Protein AF-A0A2Z2MGZ1-F1 (afdb_monomer_lite)

Sequence (202 aa):
MIEDWAEELGINPPCYITKATGKAVLEAEGKAGYGLFLRWRVKNDGNSWSDLKRIDKRKETPVSAGSVRIAVYTIPISSGSWEIEAGELLENPYWFNSTGGGRFVSAWFNGTCACKPEEIVETTLKKIKSAGFKEKEHGEILETEALKPIYSAFFVRDNQYLYIEFVEVKSMNLMRVLMIMGDEETVKAYAEAFTAGSIGEG

Organism: NCBI:txid54077

Foldseek 3Di:
DFDPVCVVLVLDFPAFQDKQKDKDFFPAKDWFKDFFFWFFDDPDDDDDDPDGDGDGFIDIFIFGGFMKIKMKTKHFQAWGKIWGFDFPSRPDPPVRPDDPDGHTDTDITTGGDPDHLVRRVVVSVVSCVVSVWDWDAWDDADDDPFKAWDGWTWTDDPQKIKTWTWIDGPPHSMIMIMIMIGGDRRSVRVCCRYGPRVRDDD

pLDDT: mean 74.17, std 20.18, range [30.3, 98.12]

Radius of gyration: 16.45 Å; chains: 1; bounding box: 45×35×44 Å

Secondary structure (DSSP, 8-state):
----HHHHTT-PPTT-SEEEEEEEEESS-EEE--B--EEEE---TT--S--------B--EEE-SEEEEEEEEEEESSSEEEEEEEEGGGT-GGGGGT-S-PPEEEEEEEE---S-HHHHHHHHHHHHHHTT-EEEEEPP----SSEEEEEEEEEEETTEEEEEEEEEETTTTEEEEEEEEE-HHHHHHHHHHHSGGGS---

Structure (mmCIF, N/CA/C/O backbone):
data_AF-A0A2Z2MGZ1-F1
#
_entry.id   AF-A0A2Z2MGZ1-F1
#
loop_
_atom_site.group_PDB
_atom_site.id
_atom_site.type_symbol
_atom_site.label_atom_id
_atom_site.label_alt_id
_atom_site.label_comp_id
_atom_site.label_asym_id
_atom_site.label_entity_id
_atom_site.label_seq_id
_atom_site.pdbx_PDB_ins_code
_atom_site.Cartn_x
_atom_site.Cartn_y
_atom_site.Cartn_z
_atom_site.occupancy
_atom_site.B_iso_or_equiv
_atom_site.auth_seq_id
_atom_site.auth_comp_id
_atom_site.auth_asym_id
_atom_site.auth_atom_id
_atom_site.pdbx_PDB_model_num
ATOM 1 N N . MET A 1 1 ? -8.040 -15.875 7.333 1.00 51.72 1 MET A N 1
ATOM 2 C CA . MET A 1 1 ? -8.970 -15.723 6.206 1.00 51.72 1 MET A CA 1
ATOM 3 C C . MET A 1 1 ? -8.391 -14.742 5.194 1.00 51.72 1 MET A C 1
ATOM 5 O O . MET A 1 1 ? -8.059 -13.629 5.590 1.00 51.72 1 MET A O 1
ATOM 9 N N . ILE A 1 2 ? -8.212 -15.166 3.940 1.00 62.75 2 ILE A N 1
ATOM 10 C CA . ILE A 1 2 ? -7.964 -14.243 2.820 1.00 62.75 2 ILE A CA 1
ATOM 11 C C . ILE A 1 2 ? -9.244 -13.413 2.652 1.00 62.75 2 ILE A C 1
ATOM 13 O O . ILE A 1 2 ? -10.332 -13.985 2.614 1.00 62.75 2 ILE A O 1
ATOM 17 N N . GLU A 1 3 ? -9.125 -12.088 2.616 1.00 71.94 3 GLU A N 1
ATOM 18 C CA . GLU A 1 3 ? -10.252 -11.170 2.410 1.00 71.94 3 GLU A CA 1
ATOM 19 C C . GLU A 1 3 ? -9.860 -10.192 1.300 1.00 71.94 3 GLU A C 1
ATOM 21 O O . GLU A 1 3 ? -9.002 -9.342 1.519 1.00 71.94 3 GLU A O 1
ATOM 26 N N . ASP A 1 4 ? -10.488 -10.261 0.125 1.00 83.44 4 ASP A N 1
ATOM 27 C CA . ASP A 1 4 ? -10.215 -9.358 -1.009 1.00 83.44 4 ASP A CA 1
ATOM 28 C C . ASP A 1 4 ? -10.915 -7.990 -0.859 1.00 83.44 4 ASP A C 1
ATOM 30 O O . ASP A 1 4 ? -11.389 -7.374 -1.812 1.00 83.44 4 ASP A O 1
ATOM 34 N N . TRP A 1 5 ? -10.933 -7.470 0.368 1.00 90.44 5 TRP A N 1
ATOM 35 C CA . TRP A 1 5 ? -11.678 -6.279 0.780 1.00 90.44 5 TRP A CA 1
ATOM 36 C C . TRP A 1 5 ? -11.357 -5.033 -0.063 1.00 90.44 5 TRP A C 1
ATOM 38 O O . TRP A 1 5 ? -12.228 -4.211 -0.331 1.00 90.44 5 TRP A O 1
ATOM 48 N N . ALA A 1 6 ? -10.105 -4.871 -0.497 1.00 92.31 6 ALA A N 1
ATOM 49 C CA . ALA A 1 6 ? -9.690 -3.726 -1.304 1.00 92.31 6 ALA A CA 1
ATOM 50 C C . ALA A 1 6 ? -10.193 -3.822 -2.759 1.00 92.31 6 ALA A C 1
ATOM 52 O O . ALA A 1 6 ? -10.447 -2.793 -3.386 1.00 92.31 6 ALA A O 1
ATOM 53 N N . GLU A 1 7 ? -10.379 -5.033 -3.292 1.00 91.75 7 GLU A N 1
ATOM 54 C CA . GLU A 1 7 ? -11.026 -5.250 -4.592 1.00 91.75 7 GLU A CA 1
ATOM 55 C C . GLU A 1 7 ? -12.545 -5.081 -4.481 1.00 91.75 7 GLU A C 1
ATOM 57 O O . GLU A 1 7 ? -13.137 -4.411 -5.323 1.00 91.75 7 GLU A O 1
ATOM 62 N N . GLU A 1 8 ? -13.163 -5.587 -3.409 1.00 93.88 8 GLU A N 1
ATOM 63 C CA . GLU A 1 8 ? -14.596 -5.404 -3.121 1.00 93.88 8 GLU A CA 1
ATOM 64 C C . GLU A 1 8 ? -14.982 -3.922 -2.996 1.00 93.88 8 GLU A C 1
ATOM 66 O O . GLU A 1 8 ? -16.047 -3.505 -3.449 1.00 93.88 8 GLU A O 1
ATOM 71 N N . LEU A 1 9 ? -14.096 -3.103 -2.421 1.00 94.69 9 LEU A N 1
ATOM 72 C CA . LEU A 1 9 ? -14.255 -1.648 -2.350 1.00 94.69 9 LEU A CA 1
ATOM 73 C C . LEU A 1 9 ? -13.880 -0.923 -3.654 1.00 94.69 9 LEU A C 1
ATOM 75 O O . LEU A 1 9 ? -14.072 0.288 -3.748 1.00 94.69 9 LEU A O 1
ATOM 79 N N . GLY A 1 10 ? -13.324 -1.628 -4.642 1.00 96.00 10 GLY A N 1
ATOM 80 C CA . GLY A 1 10 ? -12.886 -1.054 -5.914 1.00 96.00 10 GLY A CA 1
ATOM 81 C C . GLY A 1 10 ? -11.672 -0.127 -5.803 1.00 96.00 10 GLY A C 1
ATOM 82 O O . GLY A 1 10 ? -11.483 0.722 -6.673 1.00 96.00 10 GLY A O 1
ATOM 83 N N . ILE A 1 11 ? -10.855 -0.264 -4.751 1.00 96.81 11 ILE A N 1
ATOM 84 C CA . ILE A 1 11 ? -9.713 0.620 -4.449 1.00 96.81 11 ILE A CA 1
ATOM 85 C C . ILE A 1 11 ? -8.346 0.005 -4.768 1.00 96.81 11 ILE A C 1
ATOM 87 O O . ILE A 1 11 ? -7.323 0.639 -4.524 1.00 96.81 11 ILE A O 1
ATOM 91 N N . ASN A 1 12 ? -8.303 -1.204 -5.328 1.00 94.81 12 ASN A N 1
ATOM 92 C CA . ASN A 1 12 ? -7.060 -1.853 -5.736 1.00 94.81 12 ASN A CA 1
ATOM 93 C C . ASN A 1 12 ? -6.277 -1.005 -6.766 1.00 94.81 12 ASN A C 1
ATOM 95 O O . ASN A 1 12 ? -6.875 -0.398 -7.670 1.00 94.81 12 ASN A O 1
ATOM 99 N N . PRO A 1 13 ? -4.939 -0.955 -6.675 1.00 94.44 13 PRO A N 1
ATOM 100 C CA . PRO A 1 13 ? -4.139 -0.192 -7.622 1.00 94.44 13 PRO A CA 1
ATOM 101 C C . PRO A 1 13 ? -4.123 -0.868 -9.009 1.00 94.44 13 PRO A C 1
ATOM 103 O O . PRO A 1 13 ? -4.416 -2.058 -9.122 1.00 94.44 13 PRO A O 1
ATOM 106 N N . PRO A 1 14 ? -3.820 -0.140 -10.097 1.00 92.81 14 PRO A N 1
ATOM 107 C CA . PRO A 1 14 ? -3.670 -0.740 -11.424 1.00 92.81 14 PRO A CA 1
ATOM 108 C C . PRO A 1 14 ? -2.385 -1.584 -11.539 1.00 92.81 14 PRO A C 1
ATOM 110 O O . PRO A 1 14 ? -1.448 -1.411 -10.764 1.00 92.81 14 PRO A O 1
ATOM 113 N N . CYS A 1 15 ? -2.322 -2.461 -12.549 1.00 89.38 15 CYS A N 1
ATOM 114 C CA . CYS A 1 15 ? -1.112 -3.192 -12.971 1.00 89.38 15 CYS A CA 1
ATOM 115 C C . CYS A 1 15 ? -0.419 -4.098 -11.929 1.00 89.38 15 CYS A C 1
ATOM 117 O O . CYS A 1 15 ? 0.706 -4.530 -12.181 1.00 89.38 15 CYS A O 1
ATOM 119 N N . TYR A 1 16 ? -1.013 -4.382 -10.767 1.00 87.69 16 TYR A N 1
ATOM 120 C CA . TYR A 1 16 ? -0.336 -5.212 -9.767 1.00 87.69 16 TYR A CA 1
ATOM 121 C C . TYR A 1 16 ? -0.032 -6.616 -10.311 1.00 87.69 16 TYR A C 1
ATOM 123 O O . TYR A 1 16 ? -0.863 -7.242 -10.964 1.00 87.69 16 TYR A O 1
ATOM 131 N N . ILE A 1 17 ? 1.177 -7.103 -10.030 1.00 79.69 17 ILE A N 1
ATOM 132 C CA . ILE A 1 17 ? 1.633 -8.458 -10.387 1.00 79.69 17 ILE A CA 1
ATOM 133 C C . ILE A 1 17 ? 1.519 -9.423 -9.209 1.00 79.69 17 ILE A C 1
ATOM 135 O O . ILE A 1 17 ? 1.446 -10.632 -9.406 1.00 79.69 17 ILE A O 1
ATOM 139 N N . THR A 1 18 ? 1.474 -8.889 -7.987 1.00 78.12 18 THR A N 1
ATOM 140 C CA . THR A 1 18 ? 1.174 -9.649 -6.775 1.00 78.12 18 THR A CA 1
ATOM 141 C C . THR A 1 18 ? 0.222 -8.865 -5.887 1.00 78.12 18 THR A C 1
ATOM 143 O O . THR A 1 18 ? 0.256 -7.630 -5.849 1.00 78.12 18 THR A O 1
ATOM 146 N N . LYS A 1 19 ? -0.625 -9.605 -5.170 1.00 81.31 19 LYS A N 1
ATOM 147 C CA . LYS A 1 19 ? -1.471 -9.101 -4.091 1.00 81.31 19 LYS A CA 1
ATOM 148 C C . LYS A 1 19 ? -1.390 -10.053 -2.908 1.00 81.31 19 LYS A C 1
ATOM 150 O O . LYS A 1 19 ? -1.397 -11.259 -3.115 1.00 81.31 19 LYS A O 1
ATOM 155 N N . ALA A 1 20 ? -1.348 -9.515 -1.700 1.00 76.38 20 ALA A N 1
ATOM 156 C CA . ALA A 1 20 ? -1.524 -10.258 -0.461 1.00 76.38 20 ALA A CA 1
ATOM 157 C C . ALA A 1 20 ? -2.556 -9.524 0.387 1.00 76.38 20 ALA A C 1
ATOM 159 O O . ALA A 1 20 ? -2.365 -8.348 0.694 1.00 76.38 20 ALA A O 1
ATOM 160 N N . THR A 1 21 ? -3.650 -10.192 0.737 1.00 78.94 21 THR A N 1
ATOM 161 C CA . THR A 1 21 ? -4.766 -9.594 1.470 1.00 78.94 21 THR A CA 1
ATOM 162 C C . THR A 1 21 ? -5.143 -10.471 2.656 1.00 78.94 21 THR A C 1
ATOM 164 O O . THR A 1 21 ? -5.050 -11.698 2.610 1.00 78.94 21 THR A O 1
ATOM 167 N N . GLY A 1 22 ? -5.562 -9.859 3.757 1.00 75.44 22 GLY A N 1
ATOM 168 C CA . GLY A 1 22 ? -5.972 -10.625 4.923 1.00 75.44 22 GLY A CA 1
ATOM 169 C C . GLY A 1 22 ? -6.479 -9.770 6.065 1.00 75.44 22 GLY A C 1
ATOM 170 O O . GLY A 1 22 ? -6.350 -8.546 6.066 1.00 75.44 22 GLY A O 1
ATOM 171 N N . LYS A 1 23 ? -7.046 -10.450 7.056 1.00 80.69 23 LYS A N 1
ATOM 172 C CA . LYS A 1 23 ? -7.509 -9.852 8.304 1.00 80.69 23 LYS A CA 1
ATOM 173 C C . LYS A 1 23 ? -6.649 -10.332 9.465 1.00 80.69 23 LYS A C 1
ATOM 175 O O . LYS A 1 23 ? -6.548 -11.537 9.694 1.00 80.69 23 LYS A O 1
ATOM 180 N N . ALA A 1 24 ? -6.073 -9.389 10.198 1.00 73.75 24 ALA A N 1
ATOM 181 C CA . ALA A 1 24 ? -5.428 -9.631 11.477 1.00 73.75 24 ALA A CA 1
ATOM 182 C C . ALA A 1 24 ? -6.394 -9.264 12.611 1.00 73.75 24 ALA A C 1
ATOM 184 O O . ALA A 1 24 ? -7.140 -8.282 12.526 1.00 73.75 24 ALA A O 1
ATOM 185 N N . VAL A 1 25 ? -6.396 -10.082 13.662 1.00 77.56 25 VAL A N 1
ATOM 186 C CA . VAL A 1 25 ? -7.144 -9.840 14.898 1.00 77.56 25 VAL A CA 1
ATOM 187 C C . VAL A 1 25 ? -6.204 -10.122 16.059 1.00 77.56 25 VAL A C 1
ATOM 189 O O . VAL A 1 25 ? -5.662 -11.224 16.155 1.00 77.56 25 VAL A O 1
ATOM 192 N N . LEU A 1 26 ? -6.018 -9.131 16.921 1.00 67.19 26 LEU A N 1
ATOM 193 C CA . LEU A 1 26 ? -5.293 -9.257 18.175 1.00 67.19 26 LEU A CA 1
ATOM 194 C C . LEU A 1 26 ? -6.281 -9.107 19.326 1.00 67.19 26 LEU A C 1
ATOM 196 O O . LEU A 1 26 ? -6.917 -8.067 19.473 1.00 67.19 26 LEU A O 1
ATOM 200 N N . GLU A 1 27 ? -6.416 -10.162 20.127 1.00 70.12 27 GLU A N 1
ATOM 201 C CA . GLU A 1 27 ? -7.302 -10.180 21.300 1.00 70.12 27 GLU A CA 1
ATOM 202 C C . GLU A 1 27 ? -6.692 -9.451 22.509 1.00 70.12 27 GLU A C 1
ATOM 204 O O . GLU A 1 27 ? -7.409 -9.063 23.427 1.00 70.12 27 GLU A O 1
ATOM 209 N N . ALA A 1 28 ? -5.374 -9.243 22.499 1.00 69.25 28 ALA A N 1
ATOM 210 C CA . ALA A 1 28 ? -4.609 -8.512 23.502 1.00 69.25 28 ALA A CA 1
ATOM 211 C C . ALA A 1 28 ? -3.440 -7.774 22.827 1.00 69.25 28 ALA A C 1
ATOM 213 O O . ALA A 1 28 ? -3.141 -8.031 21.660 1.00 69.25 28 ALA A O 1
ATOM 214 N N . GLU A 1 29 ? -2.783 -6.871 23.560 1.00 65.75 29 GLU A N 1
ATOM 215 C CA . GLU A 1 29 ? -1.554 -6.220 23.094 1.00 65.75 29 GLU A CA 1
ATOM 216 C C . GLU A 1 29 ? -0.532 -7.257 22.615 1.00 65.75 29 GLU A C 1
ATOM 218 O O . GLU A 1 29 ? -0.331 -8.307 23.234 1.00 65.75 29 GLU A O 1
ATOM 223 N N . GLY A 1 30 ? 0.113 -6.957 21.494 1.00 65.06 30 GLY A N 1
ATOM 224 C CA . GLY A 1 30 ? 1.022 -7.881 20.835 1.00 65.06 30 GLY A CA 1
ATOM 225 C C . GLY A 1 30 ? 2.147 -7.159 20.119 1.00 65.06 30 GLY A C 1
ATOM 226 O O . GLY A 1 30 ? 2.397 -5.974 20.331 1.00 65.06 30 GLY A O 1
ATOM 227 N N . LYS A 1 31 ? 2.841 -7.892 19.253 1.00 60.31 31 LYS A N 1
ATOM 228 C CA . LYS A 1 31 ? 3.861 -7.339 18.366 1.00 60.31 31 LYS A CA 1
ATOM 229 C C . LYS A 1 31 ? 3.500 -7.653 16.926 1.00 60.31 31 LYS A C 1
ATOM 231 O O . LYS A 1 31 ? 3.123 -8.781 16.621 1.00 60.31 31 LYS A O 1
ATOM 236 N N . ALA A 1 32 ? 3.673 -6.681 16.044 1.00 58.91 32 ALA A N 1
ATOM 237 C CA . ALA A 1 32 ? 3.567 -6.877 14.608 1.00 58.91 32 ALA A CA 1
ATOM 238 C C . ALA A 1 32 ? 4.866 -6.444 13.927 1.00 58.91 32 ALA A C 1
ATOM 240 O O . ALA A 1 32 ? 5.534 -5.519 14.384 1.00 58.91 32 ALA A O 1
ATOM 241 N N . GLY A 1 33 ? 5.238 -7.120 12.842 1.00 55.28 33 GLY A N 1
ATOM 242 C CA . GLY A 1 33 ? 6.437 -6.774 12.090 1.00 55.28 33 GLY A CA 1
ATOM 243 C C . GLY A 1 33 ? 6.361 -7.216 10.640 1.00 55.28 33 GLY A C 1
ATOM 244 O O . GLY A 1 33 ? 5.916 -8.323 10.345 1.00 55.28 33 GLY A O 1
ATOM 245 N N . TYR A 1 34 ? 6.811 -6.353 9.735 1.00 55.78 34 TYR A N 1
ATOM 246 C CA . TYR A 1 34 ? 6.876 -6.641 8.306 1.00 55.78 34 TYR A CA 1
ATOM 247 C C . TYR A 1 34 ? 8.300 -7.025 7.895 1.00 55.78 34 TYR A C 1
ATOM 249 O O . TYR A 1 34 ? 9.260 -6.358 8.277 1.00 55.78 34 TYR A O 1
ATOM 257 N N . GLY A 1 35 ? 8.430 -8.099 7.113 1.00 51.41 35 GLY A N 1
ATOM 258 C CA . GLY A 1 35 ? 9.678 -8.492 6.461 1.00 51.41 35 GLY A CA 1
ATOM 259 C C . GLY A 1 35 ? 9.557 -8.323 4.950 1.00 51.41 35 GLY A C 1
ATOM 260 O O . GLY A 1 35 ? 8.649 -8.886 4.339 1.00 51.41 35 GLY A O 1
ATOM 261 N N . LEU A 1 36 ? 10.458 -7.550 4.342 1.00 50.44 36 LEU A N 1
ATOM 262 C CA . LEU A 1 36 ? 10.501 -7.356 2.891 1.00 50.44 36 LEU A CA 1
ATOM 263 C C . LEU A 1 36 ? 11.534 -8.289 2.257 1.00 50.44 36 LEU A C 1
ATOM 265 O O . LEU A 1 36 ? 12.709 -7.950 2.258 1.00 50.44 36 LEU A O 1
ATOM 269 N N . PHE A 1 37 ? 11.105 -9.403 1.660 1.00 56.00 37 PHE A N 1
ATOM 270 C CA . PHE A 1 37 ? 11.993 -10.350 0.972 1.00 56.00 37 PHE A CA 1
ATOM 271 C C . PHE A 1 37 ? 11.819 -10.236 -0.544 1.00 56.00 37 PHE A C 1
ATOM 273 O O . PHE A 1 37 ? 10.906 -10.811 -1.133 1.00 56.00 37 PHE A O 1
ATOM 280 N N . LEU A 1 38 ? 12.682 -9.456 -1.191 1.00 53.12 38 LEU A N 1
ATOM 281 C CA . LEU A 1 38 ? 12.618 -9.240 -2.636 1.00 53.12 38 LEU A CA 1
ATOM 282 C C . LEU A 1 38 ? 13.898 -9.718 -3.311 1.00 53.12 38 LEU A C 1
ATOM 284 O O . LEU A 1 38 ? 14.988 -9.376 -2.864 1.00 53.12 38 LEU A O 1
ATOM 288 N N . A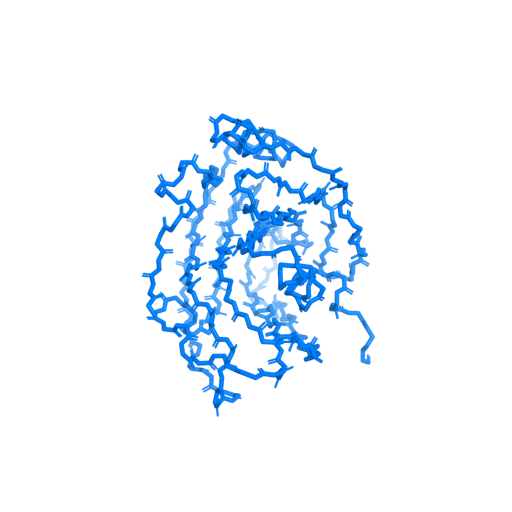RG A 1 39 ? 13.750 -10.481 -4.401 1.00 56.12 39 ARG A N 1
ATOM 289 C CA . ARG A 1 39 ? 14.836 -10.908 -5.291 1.00 56.12 39 ARG A CA 1
ATOM 290 C C . ARG A 1 39 ? 14.471 -10.511 -6.720 1.00 56.12 39 ARG A C 1
ATOM 292 O O . ARG A 1 39 ? 13.322 -10.629 -7.141 1.00 56.12 39 ARG A O 1
ATOM 299 N N . TRP A 1 40 ? 15.413 -9.992 -7.499 1.00 54.34 40 TRP A N 1
ATOM 300 C CA . TRP A 1 40 ? 15.085 -9.551 -8.856 1.00 54.34 40 TRP A CA 1
ATOM 301 C C . TRP A 1 40 ? 16.258 -9.577 -9.816 1.00 54.34 40 TRP A C 1
ATOM 303 O O . TRP A 1 40 ? 17.416 -9.643 -9.409 1.00 54.34 40 TRP A O 1
ATOM 313 N N . ARG A 1 41 ? 15.930 -9.512 -11.112 1.00 56.34 41 ARG A N 1
ATOM 314 C CA . ARG A 1 41 ? 16.889 -9.413 -12.210 1.00 56.34 41 ARG A CA 1
ATOM 315 C C . ARG A 1 41 ? 16.612 -8.136 -12.995 1.00 56.34 41 ARG A C 1
ATOM 317 O O . ARG A 1 41 ? 15.521 -7.963 -13.528 1.00 56.34 41 ARG A O 1
ATOM 324 N N . VAL A 1 42 ? 17.608 -7.261 -13.108 1.00 51.19 42 VAL A N 1
ATOM 325 C CA . VAL A 1 42 ? 17.574 -6.145 -14.065 1.00 51.19 42 VAL A CA 1
ATOM 326 C C . VAL A 1 42 ? 18.484 -6.509 -15.226 1.00 51.19 42 VAL A C 1
ATOM 328 O O . VAL A 1 42 ? 19.675 -6.741 -15.034 1.00 51.19 42 VAL A O 1
ATOM 331 N N . LYS A 1 43 ? 17.936 -6.577 -16.440 1.00 45.34 43 LYS A N 1
ATOM 332 C CA . LYS A 1 43 ? 18.739 -6.770 -17.648 1.00 45.34 43 LYS A CA 1
ATOM 333 C C . LYS A 1 43 ? 19.321 -5.422 -18.075 1.00 45.34 43 LYS A C 1
ATOM 335 O O . LYS A 1 43 ? 18.769 -4.791 -18.965 1.00 45.34 43 LYS A O 1
ATOM 340 N N . ASN A 1 44 ? 20.424 -5.011 -17.455 1.00 44.03 44 ASN A N 1
ATOM 341 C CA . ASN A 1 44 ? 21.228 -3.890 -17.937 1.00 44.03 44 ASN A CA 1
ATOM 342 C C . ASN A 1 44 ? 22.621 -4.405 -18.331 1.00 44.03 44 ASN A C 1
ATOM 344 O O . ASN A 1 44 ? 23.360 -4.926 -17.501 1.00 44.03 44 ASN A O 1
ATOM 348 N N . ASP A 1 45 ? 22.915 -4.300 -19.626 1.00 39.16 45 ASP A N 1
ATOM 349 C CA . ASP A 1 45 ? 24.237 -4.285 -20.260 1.00 39.16 45 ASP A CA 1
ATOM 350 C C . ASP A 1 45 ? 25.274 -5.324 -19.795 1.00 39.16 45 ASP A C 1
ATOM 352 O O . ASP A 1 45 ? 26.324 -5.009 -19.244 1.00 39.16 45 ASP A O 1
ATOM 356 N N . GLY A 1 46 ? 25.025 -6.588 -20.147 1.00 39.75 46 GLY A N 1
ATOM 357 C CA . GLY A 1 46 ? 26.112 -7.530 -20.440 1.00 39.75 46 GLY A CA 1
ATOM 358 C C . GLY A 1 46 ? 26.753 -8.279 -19.272 1.00 39.75 46 GLY A C 1
ATOM 359 O O . GLY A 1 46 ? 27.669 -9.055 -19.528 1.00 39.75 46 GLY A O 1
ATOM 360 N N . ASN A 1 47 ? 26.273 -8.142 -18.033 1.00 37.47 47 ASN A N 1
ATOM 361 C CA . ASN A 1 47 ? 26.852 -8.865 -16.896 1.00 37.47 47 ASN A CA 1
ATOM 362 C C . ASN A 1 47 ? 25.985 -10.024 -16.382 1.00 37.47 47 ASN A C 1
ATOM 364 O O . ASN A 1 47 ? 24.757 -10.011 -16.440 1.00 37.47 47 ASN A O 1
ATOM 368 N N . SER A 1 48 ? 26.696 -11.066 -15.945 1.00 42.62 48 SER A N 1
ATOM 369 C CA . SER A 1 48 ? 26.212 -12.393 -15.566 1.00 42.62 48 SER A CA 1
ATOM 370 C C . SER A 1 48 ? 25.280 -12.420 -14.344 1.00 42.62 48 SER A C 1
ATOM 372 O O . SER A 1 48 ? 25.120 -11.434 -13.634 1.00 42.62 48 SER A O 1
ATOM 374 N N . TRP A 1 49 ? 24.705 -13.600 -14.094 1.00 48.69 49 TRP A N 1
ATOM 375 C CA . TRP A 1 49 ? 23.757 -13.979 -13.038 1.00 48.69 49 TRP A CA 1
ATOM 376 C C . TRP A 1 49 ? 24.225 -13.816 -11.566 1.00 48.69 49 TRP A C 1
ATOM 378 O O . TRP A 1 49 ? 23.955 -14.708 -10.764 1.00 48.69 49 TRP A O 1
ATOM 388 N N . SER A 1 50 ? 24.932 -12.753 -11.171 1.00 43.75 50 SER A N 1
ATOM 389 C CA . SER A 1 50 ? 25.594 -12.727 -9.852 1.00 43.75 50 SER A CA 1
ATOM 390 C C . SER A 1 50 ? 24.900 -11.964 -8.717 1.00 43.75 50 SER A C 1
ATOM 392 O O . SER A 1 50 ? 25.180 -12.286 -7.567 1.00 43.75 50 SER A O 1
ATOM 394 N N . ASP A 1 51 ? 23.970 -11.032 -8.945 1.00 48.81 51 ASP A N 1
ATOM 395 C CA . ASP A 1 51 ? 23.610 -10.092 -7.864 1.00 48.81 51 ASP A CA 1
ATOM 396 C C . ASP A 1 51 ? 22.163 -10.252 -7.384 1.00 48.81 51 ASP A C 1
ATOM 398 O O . ASP A 1 51 ? 21.288 -9.420 -7.634 1.00 48.81 51 ASP A O 1
ATOM 402 N N . LEU A 1 52 ? 21.907 -11.340 -6.653 1.00 51.31 52 LEU A N 1
ATOM 403 C CA . LEU A 1 52 ? 20.685 -11.482 -5.867 1.00 51.31 52 LEU A CA 1
ATOM 404 C C . LEU A 1 52 ? 20.727 -10.494 -4.692 1.00 51.31 52 LEU A C 1
ATOM 406 O O . LEU A 1 52 ? 21.229 -10.810 -3.613 1.00 51.31 52 LEU A O 1
ATOM 410 N N . LYS A 1 53 ? 20.219 -9.278 -4.894 1.00 53.88 53 LYS A N 1
ATOM 411 C CA . LYS A 1 53 ? 20.052 -8.324 -3.796 1.00 53.88 53 LYS A CA 1
ATOM 412 C C . LYS A 1 53 ? 18.929 -8.813 -2.889 1.00 53.88 53 LYS A C 1
ATOM 414 O O . LYS A 1 53 ? 17.815 -9.025 -3.352 1.00 53.88 53 LYS A O 1
ATOM 419 N N . ARG A 1 54 ? 19.246 -9.003 -1.607 1.00 56.06 54 ARG A N 1
ATOM 420 C CA . ARG A 1 54 ? 18.306 -9.366 -0.544 1.00 56.06 54 ARG A CA 1
ATOM 421 C C . ARG A 1 54 ? 18.279 -8.238 0.472 1.00 56.06 54 ARG A C 1
ATOM 423 O O . ARG A 1 54 ? 19.323 -7.836 0.975 1.00 56.06 54 ARG A O 1
ATOM 430 N N . ILE A 1 55 ? 17.083 -7.782 0.804 1.00 54.62 55 ILE A N 1
ATOM 431 C CA . ILE A 1 55 ? 16.837 -7.024 2.026 1.00 54.62 55 ILE A CA 1
ATOM 432 C C . ILE A 1 55 ? 16.158 -8.008 2.975 1.00 54.62 55 ILE A C 1
ATOM 434 O O . ILE A 1 55 ? 15.270 -8.746 2.567 1.00 54.62 55 ILE A O 1
ATOM 438 N N . ASP A 1 56 ? 16.647 -8.105 4.204 1.00 54.88 56 ASP A N 1
ATOM 439 C CA . ASP A 1 56 ? 16.009 -8.873 5.269 1.00 54.88 56 ASP A CA 1
ATOM 440 C C . ASP A 1 56 ? 16.044 -7.997 6.506 1.00 54.88 56 ASP A C 1
ATOM 442 O O . ASP A 1 56 ? 17.054 -7.889 7.200 1.00 54.88 56 ASP A O 1
ATOM 446 N N . LYS A 1 57 ? 14.966 -7.244 6.684 1.00 53.56 57 LYS A N 1
ATOM 447 C CA . LYS A 1 57 ? 14.803 -6.361 7.823 1.00 53.56 57 LYS A CA 1
ATOM 448 C C . LYS A 1 57 ? 13.436 -6.635 8.410 1.00 53.56 57 LYS A C 1
ATOM 450 O O . LYS A 1 57 ? 12.434 -6.593 7.700 1.00 53.56 57 LYS A O 1
ATOM 455 N N . ARG A 1 58 ? 13.429 -6.927 9.706 1.00 56.38 58 ARG A N 1
ATOM 456 C CA . ARG A 1 58 ? 12.239 -7.160 10.512 1.00 56.38 58 ARG A CA 1
ATOM 457 C C . ARG A 1 58 ? 12.354 -6.282 11.743 1.00 56.38 58 ARG A C 1
ATOM 459 O O . ARG A 1 58 ? 13.304 -6.419 12.507 1.00 56.38 58 ARG A O 1
ATOM 466 N N . LYS A 1 59 ? 11.374 -5.412 11.936 1.00 57.78 59 LYS A N 1
ATOM 467 C CA . LYS A 1 59 ? 11.157 -4.717 13.200 1.00 57.78 59 LYS A CA 1
ATOM 468 C C . LYS A 1 59 ? 9.849 -5.220 13.772 1.00 57.78 59 LYS A C 1
ATOM 470 O O . LYS A 1 59 ? 8.865 -5.323 13.049 1.00 57.78 59 LYS A O 1
ATOM 475 N N . GLU A 1 60 ? 9.865 -5.588 15.042 1.00 63.31 60 GLU A N 1
ATOM 476 C CA . GLU A 1 60 ? 8.645 -5.886 15.777 1.00 63.31 60 GLU A CA 1
ATOM 477 C C . GLU A 1 60 ? 8.259 -4.652 16.581 1.00 63.31 60 GLU A C 1
ATOM 479 O O . GLU A 1 60 ? 9.001 -4.234 17.471 1.00 63.31 60 GLU A O 1
ATOM 484 N N . THR A 1 61 ? 7.104 -4.080 16.267 1.00 64.12 61 THR A N 1
ATOM 485 C CA . THR A 1 61 ? 6.550 -2.924 16.967 1.00 64.12 61 THR A CA 1
ATOM 486 C C . THR A 1 61 ? 5.373 -3.387 17.826 1.00 64.12 61 THR A C 1
ATOM 488 O O . THR A 1 61 ? 4.559 -4.189 17.349 1.00 64.12 61 THR A O 1
ATOM 491 N N . PRO A 1 62 ? 5.273 -2.935 19.090 1.00 68.00 62 PRO A N 1
ATOM 492 C CA . PRO A 1 62 ? 4.085 -3.160 19.902 1.00 68.00 62 PRO A CA 1
ATOM 493 C C . PRO A 1 62 ? 2.841 -2.599 19.212 1.00 68.00 62 PRO A C 1
ATOM 495 O O . PRO A 1 62 ? 2.860 -1.477 18.714 1.00 68.00 62 PRO A O 1
ATOM 498 N N . VAL A 1 63 ? 1.763 -3.373 19.187 1.00 68.81 63 VAL A N 1
ATOM 499 C CA . VAL A 1 63 ? 0.473 -2.960 18.622 1.00 68.81 63 VAL A CA 1
ATOM 500 C C . VAL A 1 63 ? -0.641 -3.266 19.617 1.00 68.81 63 VAL A C 1
ATOM 502 O O . VAL A 1 63 ? -0.594 -4.272 20.332 1.00 68.81 63 VAL A O 1
ATOM 505 N N . SER A 1 64 ? -1.634 -2.380 19.675 1.00 69.31 64 SER A N 1
ATOM 506 C CA . SER A 1 64 ? -2.817 -2.551 20.515 1.00 69.31 64 SER A CA 1
ATOM 507 C C . SER A 1 64 ? -3.678 -3.726 20.043 1.00 69.31 64 SER A C 1
ATOM 509 O O . SER A 1 64 ? -3.609 -4.161 18.888 1.00 69.31 64 SER A O 1
ATOM 511 N N . ALA A 1 65 ? -4.510 -4.237 20.953 1.00 76.81 65 ALA A N 1
ATOM 512 C CA . ALA A 1 65 ? -5.584 -5.155 20.594 1.00 76.81 65 ALA A CA 1
ATOM 513 C C . ALA A 1 65 ? -6.539 -4.480 19.597 1.00 76.81 65 ALA A C 1
ATOM 515 O O . ALA A 1 65 ? -6.812 -3.285 19.705 1.00 76.81 65 ALA A O 1
ATOM 516 N N . GLY A 1 66 ? -7.063 -5.244 18.644 1.00 79.50 66 GLY A N 1
ATOM 517 C CA . GLY A 1 66 ? -7.903 -4.699 17.584 1.00 79.50 66 GLY A CA 1
ATOM 518 C C . GLY A 1 66 ? -7.963 -5.593 16.355 1.00 79.50 66 GLY A C 1
ATOM 519 O O . GLY A 1 66 ? -7.411 -6.697 16.325 1.00 79.50 66 GLY A O 1
ATOM 520 N N . SER A 1 67 ? -8.656 -5.123 15.320 1.00 84.81 67 SER A N 1
ATOM 521 C CA . SER A 1 67 ? -8.717 -5.826 14.042 1.00 84.81 67 SER A CA 1
ATOM 522 C C . SER A 1 67 ? -8.424 -4.891 12.886 1.00 84.81 67 SER A C 1
ATOM 524 O O . SER A 1 67 ? -9.050 -3.845 12.740 1.00 84.81 67 SER A O 1
ATOM 526 N N . VAL A 1 68 ? -7.516 -5.330 12.018 1.00 85.94 68 VAL A N 1
ATOM 527 C CA . VAL A 1 68 ? -7.205 -4.640 10.770 1.00 85.94 68 VAL A CA 1
ATOM 528 C C . VAL A 1 68 ? -7.318 -5.576 9.588 1.00 85.94 68 VAL A C 1
ATOM 530 O O . VAL A 1 68 ? -7.044 -6.776 9.658 1.00 85.94 68 VAL A O 1
ATOM 533 N N . ARG A 1 69 ? -7.694 -4.988 8.464 1.00 89.69 69 ARG A N 1
ATOM 534 C CA . ARG A 1 69 ? -7.583 -5.566 7.136 1.00 89.69 69 ARG A CA 1
ATOM 535 C C . ARG A 1 69 ? -6.349 -4.989 6.471 1.00 89.69 69 ARG A C 1
ATOM 537 O O . ARG A 1 69 ? -6.189 -3.776 6.426 1.00 89.69 69 ARG A O 1
ATOM 544 N N . ILE A 1 70 ? -5.486 -5.853 5.963 1.00 85.94 70 ILE A N 1
ATOM 545 C CA . ILE A 1 70 ? -4.230 -5.472 5.326 1.00 85.94 70 ILE A CA 1
ATOM 546 C C . ILE A 1 70 ? -4.298 -5.910 3.867 1.00 85.94 70 ILE A C 1
ATOM 548 O O . ILE A 1 70 ? -4.823 -6.982 3.556 1.00 85.94 70 ILE A O 1
ATOM 552 N N . ALA A 1 71 ? -3.798 -5.069 2.970 1.00 87.00 71 ALA A N 1
ATOM 553 C CA . ALA A 1 71 ? -3.538 -5.418 1.585 1.00 87.00 71 ALA A CA 1
ATOM 554 C C . ALA A 1 71 ? -2.166 -4.881 1.167 1.00 87.00 71 ALA A C 1
ATOM 556 O O . ALA A 1 71 ? -1.846 -3.718 1.405 1.00 87.00 71 ALA A O 1
ATOM 557 N N . VAL A 1 72 ? -1.358 -5.727 0.536 1.00 85.25 72 VAL A N 1
ATOM 558 C CA . VAL A 1 72 ? -0.059 -5.362 -0.030 1.00 85.25 72 VAL A CA 1
ATOM 559 C C . VAL A 1 72 ? -0.061 -5.713 -1.507 1.00 85.25 72 VAL A C 1
ATOM 561 O O . VAL A 1 72 ? -0.359 -6.847 -1.876 1.00 85.25 72 VAL A O 1
ATOM 564 N N . TYR A 1 73 ? 0.296 -4.747 -2.345 1.00 86.81 73 TYR A N 1
ATOM 565 C CA . TYR A 1 73 ? 0.420 -4.917 -3.787 1.00 86.81 73 TYR A CA 1
ATOM 566 C C . TYR A 1 73 ? 1.841 -4.620 -4.236 1.00 86.81 73 TYR A C 1
ATOM 568 O O . TYR A 1 73 ? 2.493 -3.717 -3.707 1.00 86.81 73 TYR A O 1
ATOM 576 N N . THR A 1 74 ? 2.287 -5.342 -5.260 1.00 85.56 74 THR A N 1
ATOM 577 C CA . THR A 1 74 ? 3.530 -5.040 -5.977 1.00 85.56 74 THR A CA 1
ATOM 578 C C . THR A 1 74 ? 3.199 -4.710 -7.421 1.00 85.56 74 THR A C 1
ATOM 580 O O . THR A 1 74 ? 2.516 -5.486 -8.090 1.00 85.56 74 THR A O 1
ATOM 583 N N . ILE A 1 75 ? 3.677 -3.565 -7.901 1.00 89.62 75 ILE A N 1
ATOM 584 C CA . ILE A 1 75 ? 3.361 -3.025 -9.223 1.00 89.62 75 ILE A CA 1
ATOM 585 C C . ILE A 1 75 ? 4.671 -2.758 -9.969 1.00 89.62 75 ILE A C 1
ATOM 587 O O . ILE A 1 75 ? 5.541 -2.076 -9.425 1.00 89.62 75 ILE A O 1
ATOM 591 N N . PRO A 1 76 ? 4.842 -3.259 -11.201 1.00 88.38 76 PRO A N 1
ATOM 592 C CA . PRO A 1 76 ? 5.972 -2.885 -12.032 1.00 88.38 76 PRO A CA 1
ATOM 593 C C . PRO A 1 76 ? 5.840 -1.421 -12.457 1.00 88.38 76 PRO A C 1
ATOM 595 O O . PRO A 1 76 ? 4.790 -1.012 -12.939 1.00 88.38 76 PRO A O 1
ATOM 598 N N . ILE A 1 77 ? 6.907 -0.640 -12.305 1.00 89.00 77 ILE A N 1
ATOM 599 C CA . ILE A 1 77 ? 6.996 0.744 -12.818 1.00 89.00 77 ILE A CA 1
ATOM 600 C C . ILE A 1 77 ? 7.874 0.838 -14.075 1.00 89.00 77 ILE A C 1
ATOM 602 O O . ILE A 1 77 ? 8.016 1.901 -14.672 1.00 89.00 77 ILE A O 1
ATOM 606 N N . SER A 1 78 ? 8.456 -0.287 -14.496 1.00 82.94 78 SER A N 1
ATOM 607 C CA . SER A 1 78 ? 8.996 -0.509 -15.836 1.00 82.94 78 SER A CA 1
ATOM 608 C C . SER A 1 78 ? 8.987 -2.013 -16.151 1.00 82.94 78 SER A C 1
ATOM 610 O O . SER A 1 78 ? 8.609 -2.830 -15.308 1.00 82.94 78 SER A O 1
ATOM 612 N N . SER A 1 79 ? 9.354 -2.401 -17.373 1.00 79.94 79 SER A N 1
ATOM 613 C CA . SER A 1 79 ? 9.404 -3.813 -17.774 1.00 79.94 79 SER A CA 1
ATOM 614 C C . SER A 1 79 ? 10.500 -4.582 -17.030 1.00 79.94 79 SER A C 1
ATOM 616 O O . SER A 1 79 ? 11.644 -4.128 -16.961 1.00 79.94 79 SER A O 1
ATOM 618 N N . GLY A 1 80 ? 10.184 -5.784 -16.542 1.00 73.12 80 GLY A N 1
ATOM 619 C CA . GLY A 1 80 ? 11.157 -6.610 -15.829 1.00 73.12 80 GLY A CA 1
ATOM 620 C C . GLY A 1 80 ? 10.684 -8.024 -15.489 1.00 73.12 80 GLY A C 1
ATOM 621 O O . GLY A 1 80 ? 9.590 -8.456 -15.864 1.00 73.12 80 GLY A O 1
ATOM 622 N N . SER A 1 81 ? 11.564 -8.735 -14.780 1.00 70.31 81 SER A N 1
ATOM 623 C CA . SER A 1 81 ? 11.342 -10.078 -14.244 1.00 70.31 81 SER A CA 1
ATOM 624 C C . SER A 1 81 ? 11.815 -10.127 -12.792 1.00 70.31 81 SER A C 1
ATOM 626 O O . SER A 1 81 ? 12.963 -9.786 -12.488 1.00 70.31 81 SER A O 1
ATOM 628 N N . TRP A 1 82 ? 10.947 -10.590 -11.898 1.00 70.62 82 TRP A N 1
ATOM 629 C CA . TRP A 1 82 ? 11.164 -10.577 -10.452 1.00 70.62 82 TRP A CA 1
ATOM 630 C C . TRP A 1 82 ? 10.901 -11.956 -9.864 1.00 70.62 82 TRP A C 1
ATOM 632 O O . TRP A 1 82 ? 9.985 -12.648 -10.296 1.00 70.62 82 TRP A O 1
ATOM 642 N N . GLU A 1 83 ? 11.687 -12.347 -8.868 1.00 66.44 83 GLU A N 1
ATOM 643 C CA . GLU A 1 83 ? 11.419 -13.532 -8.058 1.00 66.44 83 GLU A CA 1
ATOM 644 C C . GLU A 1 83 ? 10.973 -13.050 -6.683 1.00 66.44 83 GLU A C 1
ATOM 646 O O . GLU A 1 83 ? 11.760 -12.537 -5.889 1.00 66.44 83 GLU A O 1
ATOM 651 N N . ILE A 1 84 ? 9.679 -13.147 -6.413 1.00 63.62 84 ILE A N 1
ATOM 652 C CA . ILE A 1 84 ? 9.133 -12.653 -5.152 1.00 63.62 84 ILE A CA 1
ATOM 653 C C . ILE A 1 84 ? 9.068 -13.837 -4.193 1.00 63.62 84 ILE A C 1
ATOM 655 O O . ILE A 1 84 ? 8.414 -14.838 -4.484 1.00 63.62 84 ILE A O 1
ATOM 659 N N . GLU A 1 85 ? 9.765 -13.715 -3.062 1.00 56.31 85 GLU A N 1
ATOM 660 C CA . GLU A 1 85 ? 9.672 -14.655 -1.947 1.00 56.31 85 GLU A CA 1
ATOM 661 C C . GLU A 1 85 ? 8.667 -14.110 -0.946 1.00 56.31 85 GLU A C 1
ATOM 663 O O . GLU A 1 85 ? 9.000 -13.363 -0.030 1.00 56.31 85 GLU A O 1
ATOM 668 N N . ALA A 1 86 ? 7.404 -14.462 -1.136 1.00 50.69 86 ALA A N 1
ATOM 669 C CA . ALA A 1 86 ? 6.397 -14.151 -0.142 1.00 50.69 86 ALA A CA 1
ATOM 670 C C . ALA A 1 86 ? 6.412 -15.253 0.923 1.00 50.69 86 ALA A C 1
ATOM 672 O O . ALA A 1 86 ? 6.300 -16.440 0.606 1.00 50.69 86 ALA A O 1
ATOM 673 N N . GLY A 1 87 ? 6.531 -14.863 2.195 1.00 46.50 87 GLY A N 1
ATOM 674 C CA . GLY A 1 87 ? 6.026 -15.715 3.271 1.00 46.50 87 GLY A CA 1
ATOM 675 C C . GLY A 1 87 ? 4.520 -15.907 3.064 1.00 46.50 87 GLY A C 1
ATOM 676 O O . GLY A 1 87 ? 3.884 -15.041 2.464 1.00 46.50 87 GLY A O 1
ATOM 677 N N . GLU A 1 88 ? 3.951 -17.017 3.537 1.00 38.44 88 GLU A N 1
ATOM 678 C CA . GLU A 1 88 ? 2.539 -17.453 3.401 1.00 38.44 88 GLU A CA 1
ATOM 679 C C . GLU A 1 88 ? 1.439 -16.471 3.910 1.00 38.44 88 GLU A C 1
ATOM 681 O O . GLU A 1 88 ? 0.324 -16.871 4.237 1.00 38.44 88 GLU A O 1
ATOM 686 N N . LEU A 1 89 ? 1.677 -15.157 3.909 1.00 39.41 89 LEU A N 1
ATOM 687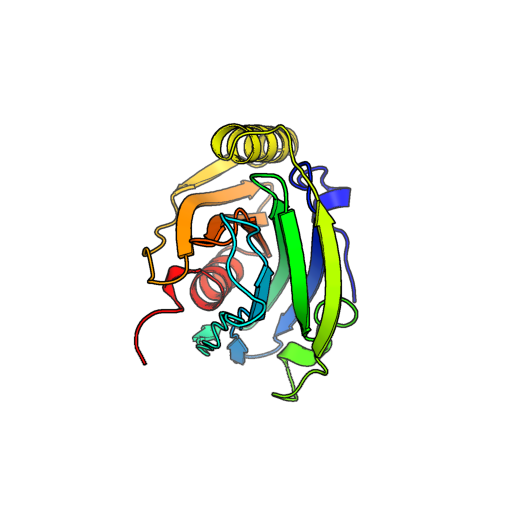 C CA . LEU A 1 89 ? 0.643 -14.11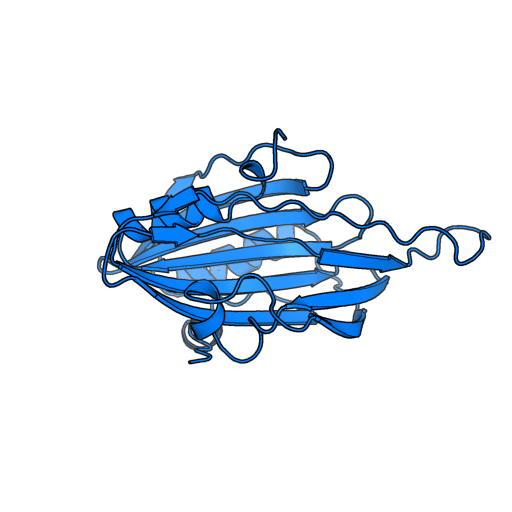7 3.899 1.00 39.41 89 LEU A CA 1
ATOM 688 C C . LEU A 1 89 ? -0.352 -14.262 2.741 1.00 39.41 89 LEU A C 1
ATOM 690 O O . LEU A 1 89 ? -1.465 -13.756 2.840 1.00 39.41 89 LEU A O 1
ATOM 694 N N . LEU A 1 90 ? 0.049 -14.924 1.653 1.00 39.03 90 LEU A N 1
ATOM 695 C CA . LEU A 1 90 ? -0.799 -15.134 0.480 1.00 39.03 90 LEU A CA 1
ATOM 696 C C . LEU A 1 90 ? -1.947 -16.123 0.730 1.00 39.03 90 LEU A C 1
ATOM 698 O O . LEU A 1 90 ? -2.920 -16.083 -0.014 1.00 39.03 90 LEU A O 1
ATOM 702 N N . GLU A 1 91 ? -1.877 -16.963 1.772 1.00 30.30 91 GLU A N 1
ATOM 703 C CA . GLU A 1 91 ? -2.914 -17.976 2.019 1.00 30.30 91 GLU A CA 1
ATOM 704 C C . GLU A 1 91 ? -3.470 -18.005 3.449 1.00 30.30 91 GLU A C 1
ATOM 706 O O . GLU A 1 91 ? -4.593 -18.480 3.649 1.00 30.30 91 GLU A O 1
ATOM 711 N N . ASN A 1 92 ? -2.763 -17.481 4.465 1.00 32.47 92 ASN A N 1
ATOM 712 C CA . ASN A 1 92 ? -3.267 -17.587 5.835 1.00 32.47 92 ASN A CA 1
ATOM 713 C C . ASN A 1 92 ? -2.769 -16.490 6.809 1.00 32.47 92 ASN A C 1
ATOM 715 O O . ASN A 1 92 ? -1.647 -16.563 7.307 1.00 32.47 92 ASN A O 1
ATOM 719 N N . PRO A 1 93 ? -3.613 -15.514 7.205 1.00 37.53 93 PRO A N 1
ATOM 720 C CA . PRO A 1 93 ? -3.236 -14.451 8.145 1.00 37.53 93 PRO A CA 1
ATOM 721 C C . PRO A 1 93 ? -3.024 -14.922 9.595 1.00 37.53 93 PRO A C 1
ATOM 723 O O . PRO A 1 93 ? -2.619 -14.123 10.435 1.00 37.53 93 PRO A O 1
ATOM 726 N N . TYR A 1 94 ? -3.255 -16.202 9.913 1.00 33.44 94 TYR A N 1
ATOM 727 C CA . TYR A 1 94 ? -2.997 -16.747 11.254 1.00 33.44 94 TYR A CA 1
ATOM 728 C C . TYR A 1 94 ? -1.506 -16.812 11.626 1.00 33.44 94 TYR A C 1
ATOM 730 O O . TYR A 1 94 ? -1.178 -16.919 12.805 1.00 33.44 94 TYR A O 1
ATOM 738 N N . TRP A 1 95 ? -0.592 -16.705 10.658 1.00 33.44 95 TRP A N 1
ATOM 739 C CA . TRP A 1 95 ? 0.844 -16.866 10.911 1.00 33.44 95 TRP A CA 1
ATOM 740 C C . TRP A 1 95 ? 1.534 -15.645 11.525 1.00 33.44 95 TRP A C 1
ATOM 742 O O . TRP A 1 95 ? 2.650 -15.776 12.025 1.00 33.44 95 TRP A O 1
ATOM 752 N N . PHE A 1 96 ? 0.871 -14.484 11.579 1.00 39.84 96 PHE A N 1
ATOM 753 C CA . PHE A 1 96 ? 1.407 -13.332 12.315 1.00 39.84 96 PHE A CA 1
ATOM 754 C C . PHE A 1 96 ? 1.448 -13.557 13.828 1.00 39.84 96 PHE A C 1
ATOM 756 O O . PHE A 1 96 ? 2.235 -12.904 14.505 1.00 39.84 96 PHE A O 1
ATOM 763 N N . ASN A 1 97 ? 0.643 -14.488 14.354 1.00 37.56 97 ASN A N 1
ATOM 764 C CA . ASN A 1 97 ? 0.405 -14.579 15.791 1.00 37.56 97 ASN A CA 1
ATOM 765 C C . ASN A 1 97 ? 1.158 -15.699 16.526 1.00 37.56 97 ASN A C 1
ATOM 767 O O . ASN A 1 97 ? 1.046 -15.761 17.746 1.00 37.56 97 ASN A O 1
ATOM 771 N N . SER A 1 98 ? 1.896 -16.602 15.861 1.00 30.75 98 SER A N 1
ATOM 772 C CA . SER A 1 98 ? 2.409 -17.781 16.593 1.00 30.75 98 SER A CA 1
ATOM 773 C C . SER A 1 98 ? 3.753 -18.382 16.195 1.00 30.75 98 SER A C 1
ATOM 775 O O . SER A 1 98 ? 4.354 -19.045 17.038 1.00 30.75 98 SER A O 1
ATOM 777 N N . THR A 1 99 ? 4.298 -18.177 14.998 1.00 30.39 99 THR A N 1
ATOM 778 C CA . THR A 1 99 ? 5.530 -18.895 14.623 1.00 30.39 99 THR A CA 1
ATOM 779 C C . THR A 1 99 ? 6.360 -18.072 13.660 1.00 30.39 99 THR A C 1
ATOM 781 O O . THR A 1 99 ? 6.008 -17.940 12.492 1.00 30.39 99 THR A O 1
ATOM 784 N N . GLY A 1 100 ? 7.482 -17.526 14.134 1.00 34.03 100 GLY A N 1
ATOM 785 C CA . GLY A 1 100 ? 8.457 -16.767 13.343 1.00 34.03 100 GLY A CA 1
ATOM 786 C C . GLY A 1 100 ? 9.185 -17.580 12.261 1.00 34.03 100 GLY A C 1
ATOM 787 O O . GLY A 1 100 ? 10.407 -17.549 12.207 1.00 34.03 100 GLY A O 1
ATOM 788 N N . GLY A 1 101 ? 8.457 -18.295 11.405 1.00 35.69 101 GLY A N 1
ATOM 789 C CA . GLY A 1 101 ? 8.991 -19.138 10.343 1.00 35.69 101 GLY A CA 1
ATOM 790 C C . GLY A 1 101 ? 7.901 -19.601 9.383 1.00 35.69 101 GLY A C 1
ATOM 791 O O . GLY A 1 101 ? 7.571 -20.779 9.367 1.00 35.69 101 GLY A O 1
ATOM 792 N N . GLY A 1 102 ? 7.334 -18.685 8.595 1.00 43.25 102 GLY A N 1
ATOM 793 C CA . GLY A 1 102 ? 6.512 -19.068 7.443 1.00 43.25 102 GLY A CA 1
ATOM 794 C C . GLY A 1 102 ? 7.374 -19.718 6.357 1.00 43.25 102 GLY A C 1
ATOM 795 O O . GLY A 1 102 ? 8.544 -19.354 6.195 1.00 43.25 102 GLY A O 1
ATOM 796 N N . ARG A 1 103 ? 6.821 -20.677 5.603 1.00 44.41 103 ARG A N 1
ATOM 797 C CA . ARG A 1 103 ? 7.475 -21.125 4.367 1.00 44.41 103 ARG A CA 1
ATOM 798 C C . ARG A 1 103 ? 7.442 -19.972 3.369 1.00 44.41 103 ARG A C 1
ATOM 800 O O . ARG A 1 103 ? 6.410 -19.337 3.173 1.00 44.41 103 ARG A O 1
ATOM 807 N N . PHE A 1 104 ? 8.585 -19.695 2.758 1.00 51.75 104 PHE A N 1
ATOM 808 C CA . PHE A 1 104 ? 8.667 -18.766 1.640 1.00 51.75 104 PHE A CA 1
ATOM 809 C C . PHE A 1 104 ? 8.448 -19.561 0.361 1.00 51.75 104 PHE A C 1
ATOM 811 O O . PHE A 1 104 ? 9.173 -20.523 0.098 1.00 51.75 104 PHE A O 1
ATOM 818 N N . VAL A 1 105 ? 7.436 -19.183 -0.416 1.00 51.47 105 VAL A N 1
ATOM 819 C CA . VAL A 1 105 ? 7.261 -19.703 -1.772 1.00 51.47 105 VAL A CA 1
ATOM 820 C C . VAL A 1 105 ? 7.858 -18.676 -2.722 1.00 51.47 105 VAL A C 1
ATOM 822 O O . VAL A 1 105 ? 7.416 -17.528 -2.767 1.00 51.47 105 VAL A O 1
ATOM 825 N N . SER A 1 106 ? 8.889 -19.087 -3.456 1.00 58.84 106 SER A N 1
ATOM 826 C CA . SER A 1 106 ? 9.533 -18.263 -4.478 1.00 58.84 106 SER A CA 1
ATOM 827 C C . SER A 1 106 ? 8.812 -18.481 -5.806 1.00 58.84 106 SER A C 1
ATOM 829 O O . SER A 1 106 ? 8.743 -19.606 -6.304 1.00 58.84 106 SER A O 1
ATOM 831 N N . ALA A 1 107 ? 8.269 -17.413 -6.386 1.00 63.94 107 ALA A N 1
ATOM 832 C CA . ALA A 1 107 ? 7.641 -17.457 -7.702 1.00 63.94 107 ALA A CA 1
ATOM 833 C C . ALA A 1 107 ? 8.222 -16.380 -8.623 1.00 63.94 107 ALA A C 1
ATOM 835 O O . ALA A 1 107 ? 8.486 -15.250 -8.204 1.00 63.94 107 ALA A O 1
ATOM 836 N N . TRP A 1 108 ? 8.415 -16.752 -9.890 1.00 68.12 108 TRP A N 1
ATOM 837 C CA . TRP A 1 108 ? 8.870 -15.845 -10.940 1.00 68.12 108 TRP A CA 1
ATOM 838 C C . TRP A 1 108 ? 7.686 -15.103 -11.552 1.00 68.12 108 TRP A C 1
ATOM 840 O O . TRP A 1 108 ? 6.756 -15.719 -12.070 1.00 68.12 108 TRP A O 1
ATOM 850 N N . PHE A 1 109 ? 7.767 -13.777 -11.548 1.00 69.56 109 PHE A N 1
ATOM 851 C CA . PHE A 1 109 ? 6.785 -12.879 -12.135 1.00 69.56 109 PHE A CA 1
ATOM 852 C C . PHE A 1 109 ? 7.429 -12.068 -13.253 1.00 69.56 109 PHE A C 1
ATOM 854 O O . PHE A 1 109 ? 8.471 -11.439 -13.068 1.00 69.56 109 PHE A O 1
ATOM 861 N N . ASN A 1 110 ? 6.776 -12.059 -14.410 1.00 72.56 110 ASN A N 1
ATO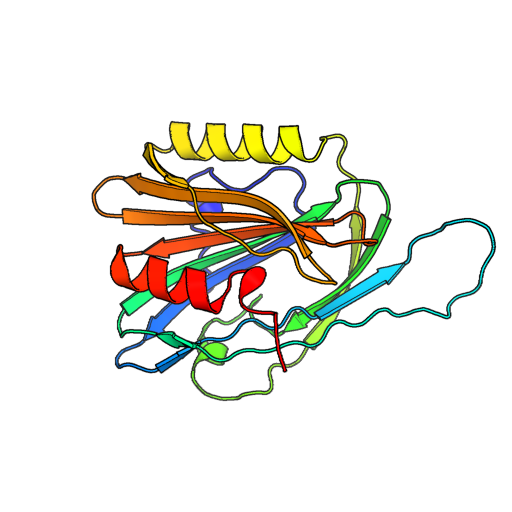M 862 C CA . ASN A 1 110 ? 7.077 -11.143 -15.502 1.00 72.56 110 ASN A CA 1
ATOM 863 C C . ASN A 1 110 ? 5.965 -10.107 -15.563 1.00 72.56 110 ASN A C 1
ATOM 865 O O . ASN A 1 110 ? 4.791 -10.447 -15.419 1.00 72.56 110 ASN A O 1
ATOM 869 N N . GLY A 1 111 ? 6.324 -8.854 -15.801 1.00 71.38 111 GLY A N 1
ATOM 870 C CA . GLY A 1 111 ? 5.345 -7.784 -15.789 1.00 71.38 111 GLY A CA 1
ATOM 871 C C . GLY A 1 111 ? 5.871 -6.508 -16.410 1.00 71.38 111 GLY A C 1
ATOM 872 O O . GLY A 1 111 ? 7.072 -6.256 -16.501 1.00 71.38 111 GLY A O 1
ATOM 873 N N . THR A 1 112 ? 4.924 -5.702 -16.852 1.00 81.56 112 THR A N 1
ATOM 874 C CA . THR A 1 112 ? 5.144 -4.341 -17.306 1.00 81.56 112 THR A CA 1
ATOM 875 C C . THR A 1 112 ? 3.901 -3.542 -16.950 1.00 81.56 112 THR A C 1
ATOM 877 O O . THR A 1 112 ? 2.794 -4.084 -16.953 1.00 81.56 112 THR A O 1
ATOM 880 N N . CYS A 1 113 ? 4.077 -2.269 -16.631 1.00 82.06 113 CYS A N 1
ATOM 881 C CA . CYS A 1 113 ? 2.979 -1.320 -16.573 1.00 82.06 113 CYS A CA 1
ATOM 882 C C . CYS A 1 113 ? 3.361 -0.129 -17.439 1.00 82.06 113 CYS A C 1
ATOM 884 O O . CYS A 1 113 ? 4.488 0.359 -17.375 1.00 82.06 113 CYS A O 1
ATOM 886 N N . ALA A 1 114 ? 2.414 0.333 -18.251 1.00 82.06 114 ALA A N 1
ATOM 887 C CA . ALA A 1 114 ? 2.586 1.555 -19.025 1.00 82.06 114 ALA A CA 1
ATOM 888 C C . ALA A 1 114 ? 2.420 2.820 -18.161 1.00 82.06 114 ALA A C 1
ATOM 890 O O . ALA A 1 114 ? 2.774 3.905 -18.614 1.00 82.06 114 ALA A O 1
ATOM 891 N N . CYS A 1 115 ? 1.875 2.686 -16.946 1.00 85.50 115 CYS A N 1
ATOM 892 C CA . CYS A 1 115 ? 1.641 3.808 -16.047 1.00 85.50 115 CYS A CA 1
ATOM 893 C C . CYS A 1 115 ? 2.939 4.275 -15.393 1.00 85.50 115 CYS A C 1
ATOM 895 O O . CYS A 1 115 ? 3.740 3.468 -14.912 1.00 85.50 115 CYS A O 1
ATOM 897 N N . LYS A 1 116 ? 3.098 5.593 -15.294 1.00 90.44 116 LYS A N 1
ATOM 898 C CA . LYS A 1 116 ? 4.143 6.196 -14.461 1.00 90.44 116 LYS A CA 1
ATOM 899 C C . LYS A 1 116 ? 3.800 6.056 -12.971 1.00 90.44 116 LYS A C 1
ATOM 901 O O . LYS A 1 116 ? 2.617 5.952 -12.632 1.00 90.44 116 LYS A O 1
ATOM 906 N N . PRO A 1 117 ? 4.795 6.100 -12.065 1.00 91.81 117 PRO A N 1
ATOM 907 C CA . PRO A 1 117 ? 4.560 6.075 -10.622 1.00 91.81 117 PRO A CA 1
ATOM 908 C C . PRO A 1 117 ? 3.475 7.048 -10.142 1.00 91.81 117 PRO A C 1
ATOM 910 O O . PRO A 1 117 ? 2.593 6.671 -9.373 1.00 91.81 117 PRO A O 1
ATOM 913 N N . GLU A 1 118 ? 3.488 8.280 -10.644 1.00 94.00 118 GLU A N 1
ATOM 914 C CA . GLU A 1 118 ? 2.543 9.329 -10.259 1.00 94.00 118 GLU A CA 1
ATOM 915 C C . GLU A 1 118 ? 1.112 9.003 -10.716 1.00 94.00 118 GLU A C 1
ATOM 917 O O . GLU A 1 118 ? 0.153 9.243 -9.985 1.00 94.00 118 GLU A O 1
ATOM 922 N N . GLU A 1 119 ? 0.962 8.387 -11.890 1.00 94.69 119 GLU A N 1
ATOM 923 C CA . GLU A 1 119 ? -0.334 7.973 -12.440 1.00 94.69 119 GLU A CA 1
ATOM 924 C C . GLU A 1 119 ? -0.937 6.806 -11.648 1.00 94.69 119 GLU A C 1
ATOM 926 O O . GLU A 1 119 ? -2.157 6.744 -11.464 1.00 94.69 119 GLU A O 1
ATOM 931 N N . ILE A 1 120 ? -0.096 5.890 -11.147 1.00 95.19 120 ILE A N 1
ATOM 932 C CA . ILE A 1 120 ? -0.513 4.799 -10.253 1.00 95.19 120 ILE A CA 1
ATOM 933 C C . ILE A 1 120 ? -1.083 5.383 -8.959 1.00 95.19 120 ILE A C 1
ATOM 935 O O . ILE A 1 120 ? -2.178 4.986 -8.540 1.00 95.19 120 ILE A O 1
ATOM 939 N N . VAL A 1 121 ? -0.374 6.342 -8.352 1.00 96.75 121 VAL A N 1
ATOM 940 C CA . VAL A 1 121 ? -0.831 7.046 -7.146 1.00 96.75 121 VAL A CA 1
ATOM 941 C C . VAL A 1 121 ? -2.153 7.752 -7.435 1.00 96.75 121 VAL A C 1
ATOM 943 O O . VAL A 1 121 ? -3.158 7.453 -6.793 1.00 96.75 121 VAL A O 1
ATOM 946 N N . GLU A 1 122 ? -2.204 8.619 -8.447 1.00 97.06 122 GLU A N 1
ATOM 947 C CA . GLU A 1 122 ? -3.394 9.412 -8.770 1.00 97.06 122 GLU A CA 1
ATOM 948 C C . GLU A 1 122 ? -4.623 8.534 -9.049 1.00 97.06 122 GLU A C 1
ATOM 950 O O . GLU A 1 122 ? -5.708 8.786 -8.519 1.00 97.06 122 GLU A O 1
ATOM 955 N N . THR A 1 123 ? -4.461 7.475 -9.844 1.00 96.81 123 THR A N 1
ATOM 956 C CA . THR A 1 123 ? -5.549 6.544 -10.179 1.00 96.81 123 THR A CA 1
ATOM 957 C C . THR A 1 123 ? -6.083 5.849 -8.934 1.00 96.81 123 THR A C 1
ATOM 959 O O . THR A 1 123 ? -7.297 5.745 -8.747 1.00 96.81 123 THR A O 1
ATOM 962 N N . THR A 1 124 ? -5.191 5.400 -8.053 1.00 97.62 124 THR A N 1
ATOM 963 C CA . THR A 1 124 ? -5.578 4.717 -6.815 1.00 97.62 124 THR A CA 1
ATOM 964 C C . THR A 1 124 ? -6.268 5.684 -5.849 1.00 97.62 124 THR A C 1
ATOM 966 O O . THR A 1 124 ? -7.323 5.363 -5.305 1.00 97.62 124 THR A O 1
ATOM 969 N N . LEU A 1 125 ? -5.762 6.914 -5.707 1.00 97.94 125 LEU A N 1
ATOM 970 C CA . LEU A 1 125 ? -6.394 7.949 -4.883 1.00 97.94 125 LEU A CA 1
ATOM 971 C C . LEU A 1 125 ? -7.779 8.353 -5.406 1.00 97.94 125 LEU A C 1
ATOM 973 O O . LEU A 1 125 ? -8.696 8.562 -4.612 1.00 97.94 125 LEU A O 1
ATOM 977 N N . LYS A 1 126 ? -7.972 8.421 -6.731 1.00 97.88 126 LYS A N 1
ATOM 978 C CA . LYS A 1 126 ? -9.295 8.645 -7.338 1.00 97.88 126 LYS A CA 1
ATOM 979 C C . LYS A 1 126 ? -10.277 7.533 -6.982 1.00 97.88 126 LYS A C 1
ATOM 981 O O . LYS A 1 126 ? -11.420 7.836 -6.639 1.00 97.88 126 LYS A O 1
ATOM 986 N N . LYS A 1 127 ? -9.845 6.268 -7.022 1.00 98.06 127 LYS A N 1
ATOM 987 C CA . LYS A 1 127 ? -10.674 5.126 -6.606 1.00 98.06 127 LYS A CA 1
ATOM 988 C C . LYS A 1 127 ? -11.053 5.211 -5.126 1.00 98.06 127 LYS A C 1
ATOM 990 O O . LYS A 1 127 ? -12.228 5.089 -4.802 1.00 98.06 127 LYS A O 1
ATOM 995 N N . ILE A 1 128 ? -10.095 5.516 -4.249 1.00 97.94 128 ILE A N 1
ATOM 996 C CA . ILE A 1 128 ? -10.327 5.699 -2.804 1.00 97.94 128 ILE A CA 1
ATOM 997 C C . ILE A 1 128 ? -11.365 6.798 -2.550 1.00 97.94 128 ILE A C 1
ATOM 999 O O . ILE A 1 128 ? -12.360 6.566 -1.863 1.00 97.94 128 ILE A O 1
ATOM 1003 N N . LYS A 1 129 ? -11.192 7.969 -3.173 1.00 97.62 129 LYS A N 1
ATOM 1004 C CA . LYS A 1 129 ? -12.145 9.086 -3.061 1.00 97.62 129 LYS A CA 1
ATOM 1005 C C . LYS A 1 129 ? -13.529 8.714 -3.603 1.00 97.62 129 LYS A C 1
ATOM 1007 O O . LYS A 1 129 ? -14.536 9.042 -2.981 1.00 97.62 129 LYS A O 1
ATOM 1012 N N . SER A 1 130 ? -13.589 7.972 -4.710 1.00 97.69 130 SER A N 1
ATOM 1013 C CA . SER A 1 130 ? -14.847 7.471 -5.291 1.00 97.69 130 SER A CA 1
ATOM 1014 C C . SER A 1 130 ? -15.546 6.444 -4.394 1.00 97.69 130 SER A C 1
ATOM 1016 O O . SER A 1 130 ? -16.771 6.387 -4.376 1.00 97.69 130 SER A O 1
ATOM 1018 N N . ALA A 1 131 ? -14.788 5.686 -3.598 1.00 97.19 131 ALA A N 1
ATOM 1019 C CA . ALA A 1 131 ? -15.312 4.771 -2.585 1.00 97.19 131 ALA A CA 1
ATOM 1020 C C . ALA A 1 131 ? -15.811 5.485 -1.308 1.00 97.19 131 ALA A C 1
ATOM 1022 O O . ALA A 1 131 ? -16.205 4.820 -0.348 1.00 97.19 131 ALA A O 1
ATOM 1023 N N . GLY A 1 132 ? -15.804 6.824 -1.279 1.00 97.56 132 GLY A N 1
ATOM 1024 C CA . GLY A 1 132 ? -16.340 7.644 -0.188 1.00 97.56 132 GLY A CA 1
ATOM 1025 C C . GLY A 1 132 ? -15.326 8.022 0.894 1.00 97.56 132 GLY A C 1
ATOM 1026 O O . GLY A 1 132 ? -15.689 8.688 1.861 1.00 97.56 132 GLY A O 1
ATOM 1027 N N . PHE A 1 133 ? -14.062 7.629 0.739 1.00 98.00 133 PHE A N 1
ATOM 1028 C CA . PHE A 1 133 ? -12.998 7.984 1.672 1.00 98.00 133 PHE A CA 1
ATOM 1029 C C . PHE A 1 133 ? -12.527 9.425 1.471 1.00 98.00 133 PHE A C 1
ATOM 1031 O O . PHE A 1 133 ? -12.243 9.862 0.354 1.00 98.00 133 PHE A O 1
ATOM 1038 N N . LYS A 1 134 ? -12.397 10.162 2.574 1.00 97.50 134 LYS A N 1
ATOM 1039 C CA . LYS A 1 134 ? -11.850 11.522 2.592 1.00 97.50 134 LYS A CA 1
ATOM 1040 C C . LYS A 1 134 ? -10.470 11.514 3.220 1.00 97.50 134 LYS A C 1
ATOM 1042 O O . LYS A 1 134 ? -10.269 10.888 4.254 1.00 97.50 134 LYS A O 1
ATOM 1047 N N . GLU A 1 135 ? -9.538 12.204 2.583 1.00 96.94 135 GLU A N 1
ATOM 1048 C CA . GLU A 1 135 ? -8.181 12.387 3.096 1.00 96.94 135 GLU A CA 1
ATOM 1049 C C . GLU A 1 135 ? -8.240 13.181 4.405 1.00 96.94 135 GLU A C 1
ATOM 1051 O O . GLU A 1 135 ? -8.909 14.215 4.466 1.00 96.94 135 GLU A O 1
ATOM 1056 N N . LYS A 1 136 ? -7.603 12.662 5.456 1.00 94.50 136 LYS A N 1
ATOM 1057 C CA . LYS A 1 136 ? -7.580 13.268 6.791 1.00 94.50 136 LYS A CA 1
ATOM 1058 C C . LYS A 1 136 ? -6.237 13.937 7.063 1.00 94.50 136 LYS A C 1
ATOM 1060 O O . LYS A 1 136 ? -6.208 15.104 7.435 1.00 94.50 136 LYS A O 1
ATOM 1065 N N . GLU A 1 137 ? -5.147 13.202 6.875 1.00 93.81 137 GLU A N 1
ATOM 1066 C CA . GLU A 1 137 ? -3.785 13.676 7.130 1.00 93.81 137 GLU A CA 1
ATOM 1067 C C . GLU A 1 137 ? -2.776 12.934 6.247 1.00 93.81 137 GLU A C 1
ATOM 1069 O O . GLU A 1 137 ? -2.984 11.767 5.902 1.00 93.81 137 GLU A O 1
ATOM 1074 N N . HIS A 1 138 ? -1.685 13.609 5.880 1.00 92.06 138 HIS A N 1
ATOM 1075 C CA . HIS A 1 138 ? -0.551 12.959 5.227 1.00 92.06 138 HIS A CA 1
ATOM 1076 C C . HIS A 1 138 ? 0.191 12.074 6.229 1.00 92.06 138 HIS A C 1
ATOM 1078 O O . HIS A 1 138 ? 0.319 12.421 7.400 1.00 92.06 138 HIS A O 1
ATOM 1084 N N . GLY A 1 139 ? 0.676 10.928 5.758 1.00 83.56 139 GLY A N 1
ATOM 1085 C CA . GLY A 1 139 ? 1.586 10.090 6.525 1.00 83.56 139 GLY A CA 1
ATOM 1086 C C . GLY A 1 139 ? 3.030 10.528 6.297 1.00 83.56 139 GLY A C 1
ATOM 1087 O O . GLY A 1 139 ? 3.398 10.956 5.199 1.00 83.56 139 GLY A O 1
ATOM 1088 N N . GLU A 1 140 ? 3.853 10.394 7.329 1.00 81.25 140 GLU A N 1
ATOM 1089 C CA . GLU A 1 140 ? 5.297 10.576 7.224 1.00 81.25 140 GLU A CA 1
ATOM 1090 C C . GLU A 1 140 ? 5.970 9.214 7.053 1.00 81.25 140 GLU A C 1
ATOM 1092 O O . GLU A 1 140 ? 5.730 8.285 7.823 1.00 81.25 140 GLU A O 1
ATOM 1097 N N . ILE A 1 141 ? 6.816 9.090 6.030 1.00 81.31 141 ILE A N 1
ATOM 1098 C CA . ILE A 1 141 ? 7.613 7.888 5.783 1.00 81.31 141 ILE A CA 1
ATOM 1099 C C . ILE A 1 141 ? 9.047 8.327 5.554 1.00 81.31 141 ILE A C 1
ATOM 1101 O O . ILE A 1 141 ? 9.318 9.174 4.702 1.00 81.31 141 ILE A O 1
ATOM 1105 N N . LEU A 1 142 ? 9.969 7.715 6.288 1.00 81.81 142 LEU A N 1
ATOM 1106 C CA . LEU A 1 142 ? 11.392 7.946 6.106 1.00 81.81 142 LEU A CA 1
ATOM 1107 C C . LEU A 1 142 ? 11.918 7.148 4.912 1.00 81.81 142 LEU A C 1
ATOM 1109 O O . LEU A 1 142 ? 11.635 5.958 4.753 1.00 81.81 142 LEU A O 1
ATOM 1113 N N . GLU A 1 143 ? 12.714 7.811 4.079 1.00 85.38 143 GLU A N 1
ATOM 1114 C CA . GLU A 1 143 ? 13.478 7.137 3.038 1.00 85.38 143 GLU A CA 1
ATOM 1115 C C . GLU A 1 143 ? 14.542 6.232 3.662 1.00 85.38 143 GLU A C 1
ATOM 1117 O O . GLU A 1 143 ? 15.252 6.624 4.585 1.00 85.38 143 GLU A O 1
ATOM 1122 N N . THR A 1 144 ? 14.667 5.011 3.142 1.00 77.81 144 THR A N 1
ATOM 1123 C CA . THR A 1 144 ? 15.680 4.045 3.579 1.00 77.81 144 THR A CA 1
ATOM 1124 C C . THR A 1 144 ? 16.625 3.711 2.429 1.00 77.81 144 THR A C 1
ATOM 1126 O O . THR A 1 144 ? 16.422 4.117 1.283 1.00 77.81 144 THR A O 1
ATOM 1129 N N . GLU A 1 145 ? 17.666 2.922 2.696 1.00 76.62 145 GLU A N 1
ATOM 1130 C CA . GLU A 1 145 ? 18.550 2.387 1.650 1.00 76.62 145 GLU A CA 1
ATOM 1131 C C . GLU A 1 145 ? 17.778 1.616 0.560 1.00 76.62 145 GLU A C 1
ATOM 1133 O O . GLU A 1 145 ? 18.154 1.646 -0.610 1.00 76.62 145 GLU A O 1
ATOM 1138 N N . ALA A 1 146 ? 16.672 0.967 0.933 1.00 73.75 146 ALA A N 1
ATOM 1139 C CA . ALA A 1 146 ? 15.900 0.077 0.073 1.00 73.75 146 ALA A CA 1
ATOM 1140 C C . ALA A 1 146 ? 14.650 0.722 -0.538 1.00 73.75 146 ALA A C 1
ATOM 1142 O O . ALA A 1 146 ? 14.214 0.335 -1.623 1.00 73.75 146 ALA A O 1
ATOM 1143 N N . LEU A 1 147 ? 14.040 1.666 0.178 1.00 81.81 147 LEU A N 1
ATOM 1144 C CA . LEU A 1 147 ? 12.696 2.154 -0.108 1.00 81.81 147 LEU A CA 1
ATOM 1145 C C . LEU A 1 147 ? 12.713 3.669 -0.227 1.00 81.81 147 LEU A C 1
ATOM 1147 O O . LEU A 1 147 ? 13.235 4.355 0.650 1.00 81.81 147 LEU A O 1
ATOM 1151 N N . LYS A 1 148 ? 12.128 4.173 -1.311 1.00 89.88 148 LYS A N 1
ATOM 1152 C CA . LYS A 1 148 ? 11.932 5.599 -1.556 1.00 89.88 148 LYS A CA 1
ATOM 1153 C C . LYS A 1 148 ? 10.439 5.934 -1.434 1.00 89.88 148 LYS A C 1
ATOM 1155 O O . LYS A 1 148 ? 9.650 5.447 -2.248 1.00 89.88 148 LYS A O 1
ATOM 1160 N N . PRO A 1 149 ? 10.036 6.731 -0.432 1.00 91.69 149 PRO A N 1
ATOM 1161 C CA . PRO A 1 149 ? 8.661 7.173 -0.264 1.00 91.69 149 PRO A CA 1
ATOM 1162 C C . PRO A 1 149 ? 8.168 7.976 -1.462 1.00 91.69 149 PRO A C 1
ATOM 1164 O O . PRO A 1 149 ? 8.890 8.822 -1.986 1.00 91.69 149 PRO A O 1
ATOM 1167 N N . ILE A 1 150 ? 6.932 7.714 -1.882 1.00 94.19 150 ILE A N 1
ATOM 1168 C CA . ILE A 1 150 ? 6.260 8.481 -2.938 1.00 94.19 150 ILE A CA 1
ATOM 1169 C C . ILE A 1 150 ? 5.072 9.234 -2.350 1.00 94.19 150 ILE A C 1
ATOM 1171 O O . ILE A 1 150 ? 4.939 10.438 -2.545 1.00 94.19 150 ILE A O 1
ATOM 1175 N N . TYR A 1 151 ? 4.199 8.525 -1.634 1.00 95.56 151 TYR A N 1
ATOM 1176 C CA . TYR A 1 151 ? 3.004 9.106 -1.036 1.00 95.56 151 TYR A CA 1
ATOM 1177 C C . TYR A 1 151 ? 2.534 8.257 0.139 1.00 95.56 151 TYR A C 1
ATOM 1179 O O . TYR A 1 151 ? 2.535 7.029 0.054 1.00 95.56 151 TYR A O 1
ATOM 1187 N N . SER A 1 152 ? 2.049 8.902 1.197 1.00 95.88 152 SER A N 1
ATOM 1188 C CA . SER A 1 152 ? 1.188 8.233 2.165 1.00 95.88 152 SER A CA 1
ATOM 1189 C C . SER A 1 152 ? 0.195 9.181 2.798 1.00 95.88 152 SER A C 1
ATOM 1191 O O . SER A 1 152 ? 0.439 10.386 2.896 1.00 95.88 152 SER A O 1
ATOM 1193 N N . ALA A 1 153 ? -0.938 8.627 3.209 1.00 96.69 153 ALA A N 1
ATOM 1194 C CA . ALA A 1 153 ? -1.975 9.371 3.897 1.00 96.69 153 ALA A CA 1
ATOM 1195 C C . ALA A 1 153 ? -2.931 8.437 4.633 1.00 96.69 153 ALA A C 1
ATOM 1197 O O . ALA A 1 153 ? -3.068 7.252 4.314 1.00 96.69 153 ALA A O 1
ATOM 1198 N N . PHE A 1 154 ? -3.631 9.026 5.592 1.00 97.00 154 PHE A N 1
ATOM 1199 C CA . PHE A 1 154 ? -4.783 8.440 6.245 1.00 97.00 154 PHE A CA 1
ATOM 1200 C C . PHE A 1 154 ? -6.060 9.008 5.638 1.00 97.00 154 PHE A C 1
ATOM 1202 O O . PHE A 1 154 ? -6.201 10.212 5.411 1.00 97.00 154 PHE A O 1
ATOM 1209 N N . PHE A 1 155 ? -7.019 8.122 5.425 1.00 98.12 155 PHE A N 1
ATOM 1210 C CA . PHE A 1 155 ? -8.344 8.420 4.922 1.00 98.12 155 PHE A CA 1
ATOM 1211 C C . PHE A 1 155 ? -9.406 7.933 5.903 1.00 98.12 155 PHE A C 1
ATOM 1213 O O . PHE A 1 155 ? -9.190 6.964 6.627 1.00 98.12 155 PHE A O 1
ATOM 1220 N N . VAL A 1 156 ? -10.573 8.576 5.891 1.00 97.44 156 VAL A N 1
ATOM 1221 C CA . VAL A 1 156 ? -11.704 8.225 6.755 1.00 97.44 156 VAL A CA 1
ATOM 1222 C C . VAL A 1 156 ? -13.014 8.113 5.972 1.00 97.44 156 VAL A C 1
ATOM 1224 O O . VAL A 1 156 ? -13.285 8.921 5.078 1.00 97.44 156 VAL A O 1
ATOM 1227 N N . ARG A 1 157 ? -13.831 7.111 6.318 1.00 96.31 157 ARG A N 1
ATOM 1228 C CA . ARG A 1 157 ? -15.205 6.899 5.831 1.00 96.31 157 ARG A CA 1
ATOM 1229 C C . ARG A 1 157 ? -16.026 6.170 6.892 1.00 96.31 157 ARG A C 1
ATOM 1231 O O . ARG A 1 157 ? -15.644 5.073 7.269 1.00 96.31 157 ARG A O 1
ATOM 1238 N N . ASP A 1 158 ? -17.144 6.735 7.347 1.00 92.31 158 ASP A N 1
ATOM 1239 C CA . ASP A 1 158 ? -18.092 6.077 8.270 1.00 92.31 158 ASP A CA 1
ATOM 1240 C C . ASP A 1 158 ? -17.418 5.370 9.469 1.00 92.31 158 ASP A C 1
ATOM 1242 O O . ASP A 1 158 ? -17.656 4.194 9.738 1.00 92.31 158 ASP A O 1
ATOM 1246 N N . ASN A 1 159 ? -16.529 6.086 10.172 1.00 89.56 159 ASN A N 1
ATOM 1247 C CA . ASN A 1 159 ? -15.690 5.594 11.283 1.00 89.56 159 ASN A CA 1
ATOM 1248 C C . ASN A 1 159 ? -14.649 4.516 10.920 1.00 89.56 159 ASN A C 1
ATOM 1250 O O . ASN A 1 159 ? -13.974 3.997 11.805 1.00 89.56 159 ASN A O 1
ATOM 1254 N N . GLN A 1 160 ? -14.477 4.200 9.639 1.00 94.06 160 GLN A N 1
ATOM 1255 C CA . GLN A 1 160 ? -13.380 3.376 9.140 1.00 94.06 160 GLN A CA 1
ATOM 1256 C C . GLN A 1 160 ? -12.203 4.260 8.751 1.00 94.06 160 GLN A C 1
ATOM 1258 O O . GLN A 1 160 ? -12.361 5.230 8.004 1.00 94.06 160 GLN A O 1
ATOM 1263 N N . TYR A 1 161 ? -11.022 3.883 9.219 1.00 96.44 161 TYR A N 1
ATOM 1264 C CA . TYR A 1 161 ? -9.752 4.475 8.840 1.00 96.44 161 TYR A CA 1
ATOM 1265 C C . TYR A 1 161 ? -9.061 3.593 7.820 1.00 96.44 161 TYR A C 1
ATOM 1267 O O . TYR A 1 161 ? -9.094 2.371 7.927 1.00 96.44 161 TYR A O 1
ATOM 1275 N N . LEU A 1 162 ? -8.436 4.228 6.838 1.00 97.56 162 LEU A N 1
ATOM 1276 C CA . LEU A 1 162 ? -7.628 3.594 5.811 1.00 97.56 162 LEU A CA 1
ATOM 1277 C C . LEU A 1 162 ? -6.286 4.319 5.744 1.00 97.56 162 LEU A C 1
ATOM 1279 O O . LEU A 1 162 ? -6.229 5.478 5.348 1.00 97.56 162 LEU A O 1
ATOM 1283 N N . TYR A 1 163 ? -5.211 3.633 6.100 1.00 96.25 163 TYR A N 1
ATOM 1284 C CA . TYR A 1 163 ? -3.858 4.054 5.771 1.00 96.25 163 TYR A CA 1
ATOM 1285 C C . TYR A 1 163 ? -3.483 3.523 4.392 1.00 96.25 163 TYR A C 1
ATOM 1287 O O . TYR A 1 163 ? -3.769 2.364 4.077 1.00 96.25 163 TYR A O 1
ATOM 1295 N N . ILE A 1 164 ? -2.819 4.351 3.590 1.00 96.44 164 ILE A N 1
ATOM 1296 C CA . ILE A 1 164 ? -2.186 3.927 2.346 1.00 96.44 164 ILE A CA 1
ATOM 1297 C C . ILE A 1 164 ? -0.772 4.481 2.240 1.00 96.44 164 ILE A C 1
ATOM 1299 O O . ILE A 1 164 ? -0.520 5.639 2.566 1.00 96.44 164 ILE A O 1
ATOM 1303 N N . GLU A 1 165 ? 0.130 3.658 1.720 1.00 94.62 165 GLU A N 1
ATOM 1304 C CA . GLU A 1 165 ? 1.521 4.004 1.460 1.00 94.62 165 GLU A CA 1
ATOM 1305 C C . GLU A 1 165 ? 1.954 3.473 0.090 1.00 94.62 165 GLU A C 1
ATOM 1307 O O . GLU A 1 165 ? 1.766 2.295 -0.213 1.00 94.62 165 GLU A O 1
ATOM 1312 N N . PHE A 1 166 ? 2.578 4.341 -0.707 1.00 94.75 166 PHE A N 1
ATOM 1313 C CA . PHE A 1 166 ? 3.250 4.024 -1.962 1.00 94.75 166 PHE A CA 1
ATOM 1314 C C . PHE A 1 166 ? 4.744 4.263 -1.792 1.00 94.75 166 PHE A C 1
ATOM 1316 O O . PHE A 1 166 ? 5.176 5.383 -1.496 1.00 94.75 166 PHE A O 1
ATOM 1323 N N . VAL A 1 167 ? 5.534 3.220 -2.029 1.00 91.12 167 VAL A N 1
ATOM 1324 C CA . VAL A 1 167 ? 6.995 3.304 -1.999 1.00 91.12 167 VAL A CA 1
ATOM 1325 C C . VAL A 1 167 ? 7.593 2.661 -3.233 1.00 91.12 167 VAL A C 1
ATOM 1327 O O . VAL A 1 167 ? 7.213 1.558 -3.626 1.00 91.12 167 VAL A O 1
ATOM 1330 N N . GLU A 1 168 ? 8.554 3.342 -3.840 1.00 90.56 168 GLU A N 1
ATOM 1331 C CA . GLU A 1 168 ? 9.420 2.741 -4.843 1.00 90.56 168 GLU A CA 1
ATOM 1332 C C . GLU A 1 168 ? 10.423 1.829 -4.135 1.00 90.56 168 GLU A C 1
ATOM 1334 O O . GLU A 1 168 ? 11.048 2.211 -3.139 1.00 90.56 168 GLU A O 1
ATOM 1339 N N . VAL A 1 169 ? 10.603 0.625 -4.670 1.00 83.12 169 VAL A N 1
ATOM 1340 C CA . VAL A 1 169 ? 11.690 -0.251 -4.256 1.00 83.12 169 VAL A CA 1
ATOM 1341 C C . VAL A 1 169 ? 12.902 0.048 -5.132 1.00 83.12 169 VAL A C 1
ATOM 1343 O O . VAL A 1 169 ? 12.913 -0.230 -6.337 1.00 83.12 169 VAL A O 1
ATOM 1346 N N . LYS A 1 170 ? 13.923 0.656 -4.525 1.00 81.94 170 LYS A N 1
ATOM 1347 C CA . LYS A 1 170 ? 15.079 1.202 -5.242 1.00 81.94 170 LYS A CA 1
ATOM 1348 C C . LYS A 1 170 ? 15.784 0.115 -6.045 1.00 81.94 170 LYS A C 1
ATOM 1350 O O . LYS A 1 170 ? 16.021 -0.988 -5.562 1.00 81.94 170 LYS A O 1
ATOM 1355 N N . SER A 1 171 ? 16.179 0.453 -7.272 1.00 77.06 171 SER A N 1
ATOM 1356 C CA . SER A 1 171 ? 16.852 -0.454 -8.218 1.00 77.06 171 SER A CA 1
ATOM 1357 C C . SER A 1 171 ? 16.027 -1.667 -8.678 1.00 77.06 171 SER A C 1
ATOM 1359 O O . SER A 1 171 ? 16.576 -2.515 -9.380 1.00 77.06 171 SER A O 1
ATOM 1361 N N . MET A 1 172 ? 14.741 -1.770 -8.313 1.00 75.00 172 MET A N 1
ATOM 1362 C CA . MET A 1 172 ? 13.886 -2.913 -8.666 1.00 75.00 172 MET A CA 1
ATOM 1363 C C . MET A 1 172 ? 12.898 -2.637 -9.784 1.00 75.00 172 MET A C 1
ATOM 1365 O O . MET A 1 172 ? 12.311 -3.586 -10.292 1.00 75.00 172 MET A O 1
ATOM 1369 N N . ASN A 1 173 ? 12.676 -1.375 -10.153 1.00 84.06 173 ASN A N 1
ATOM 1370 C CA . ASN A 1 173 ? 11.565 -0.991 -11.025 1.00 84.06 173 ASN A CA 1
ATOM 1371 C C . ASN A 1 173 ? 10.209 -1.514 -10.515 1.00 84.06 173 ASN A C 1
ATOM 1373 O O . ASN A 1 173 ? 9.335 -1.883 -11.302 1.00 84.06 173 ASN A O 1
ATOM 1377 N N . LEU A 1 174 ? 10.033 -1.533 -9.192 1.00 85.88 174 LEU A N 1
ATOM 1378 C CA . LEU A 1 174 ? 8.793 -1.916 -8.531 1.00 85.88 174 LEU A CA 1
ATOM 1379 C C . LEU A 1 174 ? 8.313 -0.800 -7.613 1.00 85.88 174 LEU A C 1
ATOM 1381 O O . LEU A 1 174 ? 9.109 -0.092 -6.998 1.00 85.88 174 LEU A O 1
ATOM 1385 N N . MET A 1 175 ? 7.001 -0.729 -7.457 1.00 90.00 175 MET A N 1
ATOM 1386 C CA . MET A 1 175 ? 6.330 0.020 -6.413 1.00 90.00 175 MET A CA 1
ATOM 1387 C C . MET A 1 175 ? 5.582 -0.951 -5.505 1.00 90.00 175 MET A C 1
ATOM 1389 O O . MET A 1 175 ? 4.860 -1.829 -5.983 1.00 90.00 175 MET A O 1
ATOM 1393 N N . ARG A 1 176 ? 5.736 -0.782 -4.193 1.00 88.75 176 ARG A N 1
ATOM 1394 C CA . ARG A 1 176 ? 4.910 -1.446 -3.188 1.00 88.75 176 ARG A CA 1
ATOM 1395 C C . ARG A 1 176 ? 3.789 -0.500 -2.782 1.00 88.75 176 ARG A C 1
ATOM 1397 O O . ARG A 1 176 ? 4.050 0.662 -2.474 1.00 88.75 176 ARG A O 1
ATOM 1404 N N . VAL A 1 177 ? 2.569 -1.021 -2.729 1.00 91.69 177 VAL A N 1
ATOM 1405 C CA . VAL A 1 177 ? 1.416 -0.327 -2.151 1.00 91.69 177 VAL A CA 1
ATOM 1406 C C . VAL A 1 177 ? 0.970 -1.089 -0.918 1.00 91.69 177 VAL A C 1
ATOM 1408 O O . VAL A 1 177 ? 0.652 -2.271 -1.013 1.00 91.69 177 VAL A O 1
ATOM 1411 N N . LEU A 1 178 ? 0.969 -0.432 0.235 1.00 90.38 178 LEU A N 1
ATOM 1412 C CA . LEU A 1 178 ? 0.444 -0.960 1.490 1.00 90.38 178 LEU A CA 1
ATOM 1413 C C . LEU A 1 178 ? -0.877 -0.257 1.791 1.00 90.38 178 LEU A C 1
ATOM 1415 O O . LEU A 1 178 ? -0.940 0.966 1.732 1.00 90.38 178 LEU A O 1
ATOM 1419 N N . MET A 1 179 ? -1.909 -1.022 2.128 1.00 94.12 179 MET A N 1
ATOM 1420 C CA . MET A 1 179 ? -3.192 -0.518 2.602 1.00 94.12 179 MET A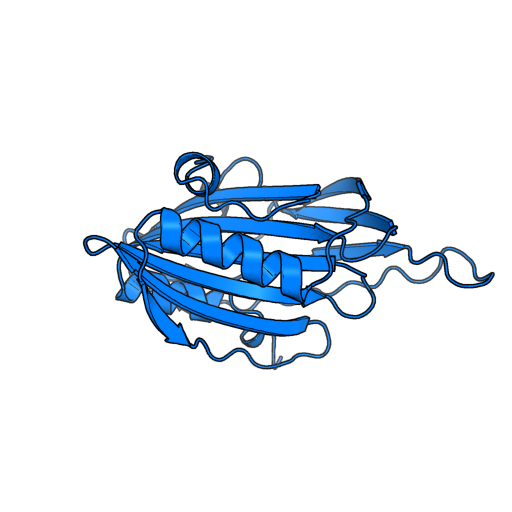 CA 1
ATOM 1421 C C . MET A 1 179 ? -3.561 -1.214 3.910 1.00 94.12 179 MET A C 1
ATOM 1423 O O . MET A 1 179 ? -3.479 -2.440 4.001 1.00 94.12 179 MET A O 1
ATOM 1427 N N . ILE A 1 180 ? -3.983 -0.444 4.911 1.00 91.81 180 ILE A N 1
ATOM 1428 C CA . ILE A 1 180 ? -4.401 -0.958 6.221 1.00 91.81 180 ILE A CA 1
ATOM 1429 C C . ILE A 1 180 ? -5.713 -0.283 6.597 1.00 91.81 180 ILE A C 1
ATOM 1431 O O . ILE A 1 180 ? -5.775 0.942 6.640 1.00 91.81 180 ILE A O 1
ATOM 1435 N N . MET A 1 181 ? -6.755 -1.067 6.865 1.00 94.88 181 MET A N 1
ATOM 1436 C CA . MET A 1 181 ? -8.086 -0.565 7.194 1.00 94.88 181 MET A CA 1
ATOM 1437 C C . MET A 1 181 ? -8.597 -1.126 8.523 1.00 94.88 181 MET A C 1
ATOM 1439 O O . MET A 1 181 ? -8.478 -2.323 8.774 1.00 94.88 181 MET A O 1
ATOM 1443 N N . GLY A 1 182 ? -9.214 -0.282 9.344 1.00 93.44 182 GLY A N 1
ATOM 1444 C CA . GLY A 1 182 ? -9.690 -0.618 10.689 1.00 93.44 182 GLY A CA 1
ATOM 1445 C C . GLY A 1 182 ? -10.195 0.621 11.429 1.00 93.44 182 GLY A C 1
ATOM 1446 O O . GLY A 1 182 ? -10.582 1.603 10.795 1.00 93.44 182 GLY A O 1
ATOM 1447 N N . ASP A 1 183 ? -10.208 0.581 12.757 1.00 93.50 183 ASP A N 1
ATOM 1448 C CA . ASP A 1 183 ? -10.371 1.774 13.596 1.00 93.50 183 ASP A CA 1
ATOM 1449 C C . ASP A 1 183 ? -9.094 2.638 13.616 1.00 93.50 183 ASP A C 1
ATOM 1451 O O . ASP A 1 183 ? -8.021 2.193 13.211 1.00 93.50 183 ASP A O 1
ATOM 1455 N N . GLU A 1 184 ? -9.207 3.893 14.063 1.00 92.62 184 GLU A N 1
ATOM 1456 C CA . GLU A 1 184 ? -8.104 4.865 14.009 1.00 92.62 184 GLU A CA 1
ATOM 1457 C C . GLU A 1 184 ? -6.849 4.398 14.751 1.00 92.62 184 GLU A C 1
ATOM 1459 O O . GLU A 1 184 ? -5.751 4.461 14.196 1.00 92.62 184 GLU A O 1
ATOM 1464 N N . GLU A 1 185 ? -7.005 3.946 15.995 1.00 90.00 185 GLU A N 1
ATOM 1465 C CA . GLU A 1 185 ? -5.881 3.609 16.870 1.00 90.00 185 GLU A CA 1
ATOM 1466 C C . GLU A 1 185 ? -5.134 2.385 16.341 1.00 90.00 185 GLU A C 1
ATOM 1468 O O . GLU A 1 185 ? -3.912 2.424 16.168 1.00 90.00 185 GLU A O 1
ATOM 1473 N N . THR A 1 186 ? -5.870 1.332 15.978 1.00 86.12 186 THR A N 1
ATOM 1474 C CA . THR A 1 186 ? -5.271 0.103 15.452 1.00 86.12 186 THR A CA 1
ATOM 1475 C C . THR A 1 186 ? -4.621 0.345 14.088 1.00 86.12 186 THR A C 1
ATOM 1477 O O . THR A 1 186 ? -3.520 -0.145 13.835 1.00 86.12 186 THR A O 1
ATOM 1480 N N . VAL A 1 187 ? -5.237 1.141 13.204 1.00 90.00 187 VAL A N 1
ATOM 1481 C CA . VAL A 1 187 ? -4.643 1.473 11.895 1.00 90.00 187 VAL A CA 1
ATOM 1482 C C . VAL A 1 187 ? -3.352 2.268 12.054 1.00 90.00 187 VAL A C 1
ATOM 1484 O O . VAL A 1 187 ? -2.388 1.964 11.356 1.00 90.00 187 VAL A O 1
ATOM 1487 N N . LYS A 1 188 ? -3.293 3.246 12.966 1.00 89.62 188 LYS A N 1
ATOM 1488 C CA . LYS A 1 188 ? -2.064 4.016 13.225 1.00 89.62 188 LYS A CA 1
ATOM 1489 C C . LYS A 1 188 ? -0.942 3.129 13.765 1.00 89.62 188 LYS A C 1
ATOM 1491 O O . LYS A 1 188 ? 0.165 3.182 13.233 1.00 89.62 188 LYS A O 1
ATOM 1496 N N . ALA A 1 189 ? -1.241 2.257 14.728 1.00 81.88 189 ALA A N 1
ATOM 1497 C CA . ALA A 1 189 ? -0.261 1.323 15.284 1.00 81.88 189 ALA A CA 1
ATOM 1498 C C . ALA A 1 189 ? 0.285 0.348 14.222 1.00 81.88 189 ALA A C 1
ATOM 1500 O O . ALA A 1 189 ? 1.491 0.123 14.117 1.00 81.88 189 ALA A O 1
ATOM 1501 N N . TYR A 1 190 ? -0.591 -0.202 13.375 1.00 79.75 190 TYR A N 1
ATOM 1502 C CA . TYR A 1 190 ? -0.166 -1.079 12.285 1.00 79.75 190 TYR A CA 1
ATOM 1503 C C . TYR A 1 190 ? 0.559 -0.320 11.166 1.00 79.75 190 TYR A C 1
ATOM 1505 O O . TYR A 1 190 ? 1.505 -0.854 10.596 1.00 79.75 190 TYR A O 1
ATOM 1513 N N . ALA A 1 191 ? 0.178 0.919 10.853 1.00 84.25 191 ALA A N 1
ATOM 1514 C CA . ALA A 1 191 ? 0.922 1.744 9.905 1.00 84.25 191 ALA A CA 1
ATOM 1515 C C . ALA A 1 191 ? 2.365 1.957 10.386 1.00 84.25 191 ALA A C 1
ATOM 1517 O O . ALA A 1 191 ? 3.293 1.740 9.616 1.00 84.25 191 ALA A O 1
ATOM 1518 N N . GLU A 1 192 ? 2.576 2.258 11.669 1.00 80.12 192 GLU A N 1
ATOM 1519 C CA . GLU A 1 192 ? 3.918 2.387 12.251 1.00 80.12 192 GLU A CA 1
ATOM 1520 C C . GLU A 1 192 ? 4.712 1.069 12.211 1.00 80.12 192 GLU A C 1
ATOM 1522 O O . GLU A 1 192 ? 5.910 1.059 11.922 1.00 80.12 192 GLU A O 1
ATOM 1527 N N . ALA A 1 193 ? 4.056 -0.067 12.450 1.00 71.31 193 ALA A N 1
ATOM 1528 C CA . ALA A 1 193 ? 4.705 -1.375 12.399 1.00 71.31 193 ALA A CA 1
ATOM 1529 C C . ALA A 1 193 ? 5.095 -1.806 10.969 1.00 71.31 193 ALA A C 1
ATOM 1531 O O . ALA A 1 193 ? 6.124 -2.457 10.777 1.00 71.31 193 ALA A O 1
ATOM 1532 N N . PHE A 1 194 ? 4.296 -1.446 9.958 1.00 70.75 194 PHE A N 1
ATOM 1533 C CA . PHE A 1 194 ? 4.448 -1.923 8.575 1.00 70.75 194 PHE A CA 1
ATOM 1534 C C . PHE A 1 194 ? 5.025 -0.884 7.600 1.00 70.75 194 PHE A C 1
ATOM 1536 O O . PHE A 1 194 ? 5.351 -1.246 6.464 1.00 70.75 194 PHE A O 1
ATOM 1543 N N . THR A 1 195 ? 5.150 0.384 8.002 1.00 71.00 195 THR A N 1
ATOM 1544 C CA . THR A 1 195 ? 5.651 1.444 7.118 1.00 71.00 195 THR A CA 1
ATOM 1545 C C . THR A 1 195 ? 7.098 1.204 6.697 1.00 71.00 195 THR A C 1
ATOM 1547 O O . THR A 1 195 ? 7.913 0.680 7.455 1.00 71.00 195 THR A O 1
ATOM 1550 N N . ALA A 1 196 ? 7.461 1.623 5.483 1.00 57.72 196 ALA A N 1
ATOM 1551 C CA . ALA A 1 196 ? 8.828 1.515 4.979 1.00 57.72 196 ALA A CA 1
ATOM 1552 C C . ALA A 1 196 ? 9.881 2.180 5.882 1.00 57.72 196 ALA A C 1
ATOM 1554 O O . ALA A 1 196 ? 11.024 1.726 5.892 1.00 57.72 196 ALA A O 1
ATOM 1555 N N . GLY A 1 197 ? 9.507 3.220 6.635 1.00 50.09 197 GLY A N 1
ATOM 1556 C CA . GLY A 1 197 ? 10.399 3.932 7.555 1.00 50.09 197 GLY A CA 1
ATOM 1557 C C . GLY A 1 197 ? 10.705 3.178 8.855 1.00 50.09 197 GLY A C 1
ATOM 1558 O O . GLY A 1 197 ? 11.697 3.481 9.511 1.00 50.09 197 GLY A O 1
ATOM 1559 N N . SER A 1 198 ? 9.913 2.161 9.218 1.00 51.66 198 SER A N 1
ATOM 1560 C CA . SER A 1 198 ? 10.189 1.317 10.392 1.00 51.66 198 SER A CA 1
ATOM 1561 C C . SER A 1 198 ? 11.380 0.377 10.156 1.00 51.66 198 SER A C 1
ATOM 1563 O O . SER A 1 198 ? 11.962 -0.162 11.096 1.00 51.66 198 SER A O 1
ATOM 1565 N N . ILE A 1 199 ? 11.788 0.238 8.892 1.00 51.62 199 ILE A N 1
ATOM 1566 C CA . ILE A 1 199 ? 12.891 -0.583 8.398 1.00 51.62 199 ILE A CA 1
ATOM 1567 C C . ILE A 1 199 ? 14.217 0.226 8.424 1.00 51.62 199 ILE A C 1
ATOM 1569 O O . ILE A 1 199 ? 14.977 0.296 7.454 1.00 51.62 199 ILE A O 1
ATOM 1573 N N . GLY A 1 200 ? 14.511 0.873 9.552 1.00 41.78 200 GLY A N 1
ATOM 1574 C CA . GLY A 1 200 ? 15.687 1.726 9.742 1.00 41.78 200 GLY A CA 1
ATOM 1575 C C . GLY A 1 200 ? 16.251 1.597 11.155 1.00 41.78 200 GLY A C 1
ATOM 1576 O O . GLY A 1 200 ? 15.524 1.818 12.113 1.00 41.78 200 GLY A O 1
ATOM 1577 N N . GLU A 1 201 ? 17.538 1.255 11.230 1.00 35.34 201 GLU A N 1
ATOM 1578 C CA . GLU A 1 201 ? 18.378 1.066 12.427 1.00 35.34 201 GLU A CA 1
ATOM 1579 C C . GLU A 1 201 ? 18.206 -0.266 13.177 1.00 35.34 201 GLU A C 1
ATOM 1581 O O . GLU A 1 201 ? 17.462 -0.404 14.148 1.00 35.34 201 GLU A O 1
ATOM 1586 N N . GLY A 1 202 ? 18.969 -1.252 12.698 1.00 33.69 202 GLY A N 1
ATOM 1587 C CA . GLY A 1 202 ? 1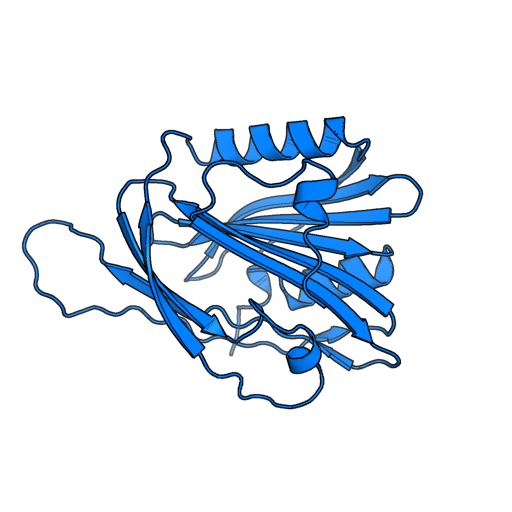9.673 -2.217 13.538 1.00 33.69 202 GLY A CA 1
ATOM 1588 C C . GLY A 1 202 ? 21.169 -2.042 13.313 1.00 33.69 202 GLY A C 1
ATOM 1589 O O . GLY A 1 202 ? 21.524 -1.663 12.170 1.00 33.69 202 GLY A O 1
#